Protein AF-J7FC88-F1 (afdb_monomer)

Mean predicted aligned error: 9.67 Å

Solvent-accessible surface area (backbone atoms only — not comparable to full-atom values): 11431 Å² total; per-residue (Å²): 139,89,84,75,90,57,71,92,60,56,94,70,53,54,68,37,53,53,52,51,53,52,47,53,44,38,38,74,79,62,64,47,62,61,50,75,51,65,55,49,63,90,39,64,66,60,54,50,36,40,37,56,65,60,34,41,80,76,44,82,33,76,63,63,43,81,53,98,92,39,65,40,42,22,32,34,30,41,32,51,55,62,58,53,57,46,49,50,53,52,47,49,50,50,48,40,66,78,35,82,89,48,82,78,87,40,75,45,83,75,47,46,59,97,52,34,42,32,29,39,31,64,90,48,30,35,39,38,37,39,74,57,86,62,75,93,74,47,65,69,60,54,51,52,49,36,54,50,45,72,73,72,56,92,68,89,76,86,70,69,56,79,78,41,77,48,81,54,90,76,46,32,39,42,26,23,63,58,82,82,80,77,82,88,42,75,68,57,63,77,72,109

Secondary structure (DSSP, 8-state):
-----SGGGTTSSHHHHHHHHHHHHHHHHH--SEEEE--BTT-HHHHHHHHHTT-EEEEEEEEEEEETTEEEEEEEEEEEHHHHHHHHHHHHHHHHHHSTT---S-EEEEEE-SSEEEEEETTTEEEEEE----GGG-HHHHHHHHHHHHHH---SS----EEEEEE-SS-EEEEEE---SPPP-HHHHHT-

Sequence (192 aa):
DQFIGEPNYWSKGIGTRYIKLIFEFLKKERNANAVILDPHKNNPRAIRAYQKSGFRIIEDLPEHELHEGKKEDCYLMEYRYDDNATNVKAMKYLIEHYFDNFKVDSIEIIGSGYDSVAYLVNNEYIFKTKFSTNKKKGYAKEKAIYNFLNTNLETNVKIPNIEYSYISDELSILGYKEIKGTFLTPEIYSTM

InterPro domains:
  IPR000182 GNAT domain [PF00583] (6-55)
  IPR000182 GNAT domain [PS51186] (1-82)
  IPR011009 Protein kinase-like domain superfamily [SSF56112] (94-187)
  IPR016181 Acyl-CoA N-acyltransferase [SSF55729] (5-86)

Foldseek 3Di:
DDDDPDCVCAPQCPLLVVVLVVVVCCCPVVVDQKDKDKDFPVCVSNVQSVVFNPKDFPAKAFLNDQDPNGRTIITIIMDGPVVQVVVQVVVQCVCCVQPVPDHFPDKDWPTDDPFKTWIQTPVWKIKIKGQDLDPPDFCVVVQVVLVVCVVPPPDPDDDFDFPDWDGDNGMTMTMGTDPDDDPDGPVNVVVD

Organism: NCBI:txid1198032

Structure (mmCIF, N/CA/C/O backbone):
data_AF-J7FC88-F1
#
_entry.id   AF-J7FC88-F1
#
loop_
_atom_site.group_PDB
_atom_site.id
_atom_site.type_symbol
_atom_site.label_atom_id
_atom_site.label_alt_id
_atom_site.label_comp_id
_atom_site.label_asym_id
_atom_site.label_entity_id
_atom_site.label_seq_id
_atom_site.pdbx_PDB_ins_code
_atom_site.Cartn_x
_atom_site.Cartn_y
_atom_site.Cartn_z
_atom_site.occupancy
_atom_site.B_iso_or_equiv
_atom_site.auth_seq_id
_atom_site.auth_comp_id
_atom_site.auth_asym_id
_atom_site.auth_atom_id
_atom_site.pdbx_PDB_model_num
ATOM 1 N N . ASP A 1 1 ? 4.849 -1.704 -24.099 1.00 67.44 1 ASP A N 1
ATOM 2 C CA . ASP A 1 1 ? 5.290 -0.534 -23.317 1.00 67.44 1 ASP A CA 1
ATOM 3 C C . ASP A 1 1 ? 4.187 0.443 -22.967 1.00 67.44 1 ASP A C 1
ATOM 5 O O . ASP A 1 1 ? 3.275 0.674 -23.755 1.00 67.44 1 ASP A O 1
ATOM 9 N N . GLN A 1 2 ? 4.288 1.020 -21.770 1.00 77.81 2 GLN A N 1
ATOM 10 C CA . GLN A 1 2 ? 3.463 2.132 -21.315 1.00 77.81 2 GLN A CA 1
ATOM 11 C C . GLN A 1 2 ? 4.273 3.425 -21.417 1.00 77.81 2 GLN A C 1
ATOM 13 O O . GLN A 1 2 ? 5.299 3.563 -20.755 1.00 77.81 2 GLN A O 1
ATOM 18 N N . PHE A 1 3 ? 3.767 4.404 -22.165 1.00 83.19 3 PHE A N 1
ATOM 19 C CA . PHE A 1 3 ? 4.409 5.709 -22.289 1.00 83.19 3 PHE A CA 1
ATOM 20 C C . PHE A 1 3 ? 3.442 6.833 -21.936 1.00 83.19 3 PHE A C 1
ATOM 22 O O . PHE A 1 3 ? 2.276 6.825 -22.325 1.00 83.19 3 PHE A O 1
ATOM 29 N N . ILE A 1 4 ? 3.951 7.828 -21.215 1.00 85.62 4 ILE A N 1
ATOM 30 C CA . ILE A 1 4 ? 3.302 9.128 -21.062 1.00 85.62 4 ILE A CA 1
ATOM 31 C C . ILE A 1 4 ? 4.243 10.108 -21.751 1.00 85.62 4 ILE A C 1
ATOM 33 O O . ILE A 1 4 ? 5.289 10.421 -21.199 1.00 85.62 4 ILE A O 1
ATOM 37 N N . GLY A 1 5 ? 3.930 10.517 -22.981 1.00 86.88 5 GLY A N 1
ATOM 38 C CA . GLY A 1 5 ? 4.839 11.353 -23.778 1.00 86.88 5 GLY A CA 1
ATOM 39 C C . GLY A 1 5 ? 4.978 12.778 -23.241 1.00 86.88 5 GLY A C 1
ATOM 40 O O . GLY A 1 5 ? 6.063 13.342 -23.264 1.00 86.88 5 GLY A O 1
ATOM 41 N N . GLU A 1 6 ? 3.891 13.334 -22.707 1.00 91.75 6 GLU A N 1
ATOM 42 C CA . GLU A 1 6 ? 3.839 14.711 -22.218 1.00 91.75 6 GLU A CA 1
ATOM 43 C C . GLU A 1 6 ? 4.323 14.802 -20.750 1.00 91.75 6 GLU A C 1
ATOM 45 O O . GLU A 1 6 ? 3.654 14.264 -19.852 1.00 91.75 6 GLU A O 1
ATOM 50 N N . PRO A 1 7 ? 5.463 15.474 -20.471 1.00 89.94 7 PRO A N 1
ATOM 51 C CA . PRO A 1 7 ? 6.081 15.499 -19.144 1.00 89.94 7 PRO A CA 1
ATOM 52 C C . PRO A 1 7 ? 5.196 16.064 -18.035 1.00 89.94 7 PRO A C 1
ATOM 54 O O . PRO A 1 7 ? 5.306 15.636 -16.884 1.00 89.94 7 PRO A O 1
ATOM 57 N N . ASN A 1 8 ? 4.274 16.971 -18.368 1.00 92.56 8 ASN A N 1
ATOM 58 C CA . ASN A 1 8 ? 3.341 17.556 -17.403 1.00 92.56 8 ASN A CA 1
ATOM 59 C C . ASN A 1 8 ? 2.388 16.527 -16.763 1.00 92.56 8 ASN A C 1
ATOM 61 O O . ASN A 1 8 ? 1.797 16.792 -15.713 1.00 92.56 8 ASN A O 1
ATOM 65 N N . TYR A 1 9 ? 2.250 15.337 -17.353 1.00 87.44 9 TYR A N 1
ATOM 66 C CA . TYR A 1 9 ? 1.440 14.240 -16.815 1.00 87.44 9 TYR A CA 1
ATOM 67 C C . TYR A 1 9 ? 2.252 13.206 -16.025 1.00 87.44 9 TYR A C 1
ATOM 69 O O . TYR A 1 9 ? 1.700 12.237 -15.490 1.00 87.44 9 TYR A O 1
ATOM 77 N N . TRP A 1 10 ? 3.565 13.388 -15.910 1.00 86.44 10 TRP A N 1
ATOM 78 C CA . TRP A 1 10 ? 4.414 12.478 -15.155 1.00 86.44 10 TRP A CA 1
ATOM 79 C C . TRP A 1 10 ? 4.166 12.573 -13.655 1.00 86.44 10 TRP A C 1
ATOM 81 O O . TRP A 1 10 ? 3.830 13.618 -13.110 1.00 86.44 10 TRP A O 1
ATOM 91 N N . SER A 1 11 ? 4.362 11.452 -12.958 1.00 80.50 11 SER A N 1
ATOM 92 C CA . SER A 1 11 ? 4.270 11.364 -11.492 1.00 80.50 11 SER A CA 1
ATOM 93 C C . SER A 1 11 ? 2.913 11.754 -10.880 1.00 80.50 11 SER A C 1
ATOM 95 O O . SER A 1 11 ? 2.795 11.783 -9.660 1.00 80.50 11 SER A O 1
ATOM 97 N N . LYS A 1 12 ? 1.863 11.941 -11.690 1.00 85.31 12 LYS A N 1
ATOM 98 C CA . LYS A 1 12 ? 0.487 12.236 -11.247 1.00 85.31 12 LYS A CA 1
ATOM 99 C C . LYS A 1 12 ? -0.365 10.993 -10.942 1.00 85.31 12 LYS A C 1
ATOM 101 O O . LYS A 1 12 ? -1.586 11.055 -10.901 1.00 85.31 12 LYS A O 1
ATOM 106 N N . GLY A 1 13 ? 0.256 9.821 -10.805 1.00 81.06 13 GLY A N 1
ATOM 107 C CA . GLY A 1 13 ? -0.455 8.554 -10.566 1.00 81.06 13 GLY A CA 1
ATOM 108 C C . GLY A 1 13 ? -1.180 7.962 -11.786 1.00 81.06 13 GLY A C 1
ATOM 109 O O . GLY A 1 13 ? -1.708 6.856 -11.689 1.00 81.06 13 GLY A O 1
ATOM 110 N N . ILE A 1 14 ? -1.147 8.632 -12.944 1.00 87.00 14 ILE A N 1
ATOM 111 C CA . ILE A 1 14 ? -1.775 8.170 -14.196 1.00 87.00 14 ILE A CA 1
ATOM 112 C C . ILE A 1 14 ? -1.243 6.793 -14.605 1.00 87.00 14 ILE A C 1
ATOM 114 O O . ILE A 1 14 ? -2.029 5.897 -14.906 1.00 87.00 14 ILE A O 1
ATOM 118 N N . GLY A 1 15 ? 0.080 6.597 -14.532 1.00 84.69 15 GLY A N 1
ATOM 119 C CA . GLY A 1 15 ? 0.710 5.322 -14.873 1.00 84.69 15 GLY A CA 1
ATOM 120 C C . GLY A 1 15 ? 0.173 4.160 -14.034 1.00 84.69 15 GLY A C 1
ATOM 121 O O . GLY A 1 15 ? -0.297 3.164 -14.576 1.00 84.69 15 GLY A O 1
ATOM 122 N N . THR A 1 16 ? 0.139 4.336 -12.710 1.00 82.25 16 THR A N 1
ATOM 123 C CA . THR A 1 16 ? -0.430 3.364 -11.762 1.00 82.25 16 THR A CA 1
ATOM 124 C C . THR A 1 16 ? -1.914 3.103 -12.024 1.00 82.25 16 THR A C 1
ATOM 126 O O . THR A 1 16 ? -2.347 1.955 -11.976 1.00 82.25 16 THR A O 1
ATOM 129 N N . ARG A 1 17 ? -2.708 4.141 -12.327 1.00 84.25 17 ARG A N 1
ATOM 130 C CA . ARG A 1 17 ? -4.140 3.980 -12.621 1.00 84.25 17 ARG A CA 1
ATOM 131 C C . ARG A 1 17 ? -4.371 3.163 -13.892 1.00 84.25 17 ARG A C 1
ATOM 133 O O . ARG A 1 17 ? -5.197 2.259 -13.876 1.00 84.25 17 ARG A O 1
ATOM 140 N N . TYR A 1 18 ? -3.622 3.445 -14.956 1.00 89.44 18 TYR A N 1
ATOM 141 C CA . TYR A 1 18 ? -3.671 2.666 -16.194 1.00 89.44 18 TYR A CA 1
ATOM 142 C C . TYR A 1 18 ? -3.317 1.195 -15.947 1.00 89.44 18 TYR A C 1
ATOM 144 O O . TYR A 1 18 ? -4.060 0.313 -16.361 1.00 89.44 18 TYR A O 1
ATOM 152 N N . ILE A 1 19 ? -2.229 0.933 -15.214 1.00 88.38 19 ILE A N 1
ATOM 153 C CA . ILE A 1 19 ? -1.788 -0.428 -14.885 1.00 88.38 19 ILE A CA 1
ATOM 154 C C . ILE A 1 19 ? -2.909 -1.201 -14.167 1.00 88.38 19 ILE A C 1
ATOM 156 O O . ILE A 1 19 ? -3.253 -2.308 -14.575 1.00 88.38 19 ILE A O 1
ATOM 160 N N . LYS A 1 20 ? -3.544 -0.594 -13.153 1.00 83.69 20 LYS A N 1
ATOM 161 C CA . LYS A 1 20 ? -4.666 -1.211 -12.425 1.00 83.69 20 LYS A CA 1
ATOM 162 C C . LYS A 1 20 ? -5.860 -1.537 -13.330 1.00 83.69 20 LYS A C 1
ATOM 164 O O . LYS A 1 20 ? -6.411 -2.626 -13.218 1.00 83.69 20 LYS A O 1
ATOM 169 N N . LEU A 1 21 ? -6.229 -0.635 -14.245 1.00 88.31 21 LEU A N 1
ATOM 170 C CA . LEU A 1 21 ? -7.325 -0.870 -15.198 1.00 88.31 21 LEU A CA 1
ATOM 171 C C . LEU A 1 21 ? -7.035 -2.059 -16.121 1.00 88.31 21 LEU A C 1
ATOM 173 O O . LEU A 1 21 ? -7.904 -2.904 -16.331 1.00 88.31 21 LEU A O 1
ATOM 177 N N . ILE A 1 22 ? -5.805 -2.153 -16.632 1.00 90.75 22 ILE A N 1
ATOM 178 C CA . ILE A 1 22 ? -5.381 -3.291 -17.454 1.00 90.75 22 ILE A CA 1
ATOM 179 C C . ILE A 1 22 ? -5.462 -4.595 -16.656 1.00 90.75 22 ILE A C 1
ATOM 181 O O . ILE A 1 22 ? -5.860 -5.616 -17.204 1.00 90.75 22 ILE A O 1
ATOM 185 N N . PHE A 1 23 ? -5.145 -4.588 -15.363 1.00 87.38 23 PHE A N 1
ATOM 186 C CA . PHE A 1 23 ? -5.180 -5.808 -14.547 1.00 87.38 23 PHE A CA 1
ATOM 187 C C . PHE A 1 23 ? -6.582 -6.258 -14.222 1.00 87.38 23 PHE A C 1
ATOM 189 O O . PHE A 1 23 ? -6.890 -7.442 -14.328 1.00 87.38 23 PHE A O 1
ATOM 196 N N . GLU A 1 24 ? -7.466 -5.320 -13.905 1.00 84.44 24 GLU A N 1
ATOM 197 C CA . GLU A 1 24 ? -8.876 -5.653 -13.781 1.00 84.44 24 GLU A CA 1
ATOM 198 C C . GLU A 1 24 ? -9.410 -6.295 -15.060 1.00 84.44 24 GLU A C 1
ATOM 200 O O . GLU A 1 24 ? -10.082 -7.321 -14.980 1.00 84.44 24 GLU A O 1
ATOM 205 N N . PHE A 1 25 ? -9.053 -5.753 -16.227 1.00 91.19 25 PHE A N 1
ATOM 206 C CA . PHE A 1 25 ? -9.403 -6.351 -17.510 1.00 91.19 25 PHE A CA 1
ATOM 207 C C . PHE A 1 25 ? -8.789 -7.748 -17.684 1.00 91.19 25 PHE A C 1
ATOM 209 O O . PHE A 1 25 ? -9.508 -8.704 -17.957 1.00 91.19 25 PHE A O 1
ATOM 216 N N . LEU A 1 26 ? -7.477 -7.910 -17.487 1.00 92.81 26 LEU A N 1
ATOM 217 C CA . LEU A 1 26 ? -6.800 -9.203 -17.638 1.00 92.81 26 LEU A CA 1
ATOM 218 C C . LEU A 1 26 ? -7.374 -10.261 -16.688 1.00 92.81 26 LEU A C 1
ATOM 220 O O . LEU A 1 26 ? -7.503 -11.426 -17.065 1.00 92.81 26 LEU A O 1
ATOM 224 N N . LYS A 1 27 ? -7.769 -9.876 -15.472 1.00 87.88 27 LYS A N 1
ATOM 225 C CA . LYS A 1 27 ? -8.407 -10.801 -14.540 1.00 87.88 27 LYS A CA 1
ATOM 226 C C . LYS A 1 27 ? -9.832 -11.143 -14.944 1.00 87.88 27 LYS A C 1
ATOM 228 O O . LYS A 1 27 ? -10.160 -12.321 -15.011 1.00 87.88 27 LYS A O 1
ATOM 233 N N . LYS A 1 28 ? -10.676 -10.139 -15.183 1.00 86.38 28 LYS A N 1
ATOM 234 C CA . LYS A 1 28 ? -12.112 -10.335 -15.428 1.00 86.38 28 LYS A CA 1
ATOM 235 C C . LYS A 1 28 ? -12.368 -10.952 -16.802 1.00 86.38 28 LYS A C 1
ATOM 237 O O . LYS A 1 28 ? -13.105 -11.921 -16.910 1.00 86.38 28 LYS A O 1
ATOM 242 N N . GLU A 1 29 ? -11.696 -10.437 -17.827 1.00 94.19 29 GLU A N 1
ATOM 243 C CA . GLU A 1 29 ? -11.978 -10.752 -19.231 1.00 94.19 29 GLU A CA 1
ATOM 244 C C . GLU A 1 29 ? -11.065 -11.830 -19.817 1.00 94.19 29 GLU A C 1
ATOM 246 O O . GLU A 1 29 ? -11.350 -12.374 -20.885 1.00 94.19 29 GLU A O 1
ATOM 251 N N . ARG A 1 30 ? -9.920 -12.106 -19.183 1.00 92.12 30 ARG A N 1
ATOM 252 C CA . ARG A 1 30 ? -8.955 -13.117 -19.655 1.00 92.12 30 ARG A CA 1
ATOM 253 C C . ARG A 1 30 ? -8.625 -14.181 -18.615 1.00 92.12 30 ARG A C 1
ATOM 255 O O . ARG A 1 30 ? -7.875 -15.098 -18.929 1.00 92.12 30 ARG A O 1
ATOM 262 N N . ASN A 1 31 ? -9.184 -14.079 -17.407 1.00 89.06 31 ASN A N 1
ATOM 263 C CA . ASN A 1 31 ? -8.902 -14.968 -16.282 1.00 89.06 31 ASN A CA 1
ATOM 264 C C . ASN A 1 31 ? -7.397 -15.187 -16.043 1.00 89.06 31 ASN A C 1
ATOM 266 O O . ASN A 1 31 ? -6.960 -16.292 -15.729 1.00 89.06 31 ASN A O 1
ATOM 270 N N . ALA A 1 32 ? -6.594 -14.132 -16.200 1.00 90.12 32 ALA A N 1
ATOM 271 C CA . ALA A 1 32 ? -5.159 -14.218 -15.976 1.00 90.12 32 ALA A CA 1
ATOM 272 C C . ALA A 1 32 ? -4.847 -14.626 -14.521 1.00 90.12 32 ALA A C 1
ATOM 274 O O . ALA A 1 32 ? -5.491 -14.165 -13.569 1.00 90.12 32 ALA A O 1
ATOM 275 N N . ASN A 1 33 ? -3.837 -15.481 -14.342 1.00 87.44 33 ASN A N 1
ATOM 276 C CA . ASN A 1 33 ? -3.321 -15.876 -13.025 1.00 87.44 33 ASN A CA 1
ATOM 277 C C . ASN A 1 33 ? -2.214 -14.938 -12.528 1.00 87.44 33 ASN A C 1
ATOM 279 O O . ASN A 1 33 ? -2.112 -14.675 -11.327 1.00 87.44 33 ASN A O 1
ATOM 283 N N . ALA A 1 34 ? -1.432 -14.387 -13.455 1.00 89.94 34 ALA A N 1
ATOM 284 C CA . ALA A 1 34 ? -0.356 -13.453 -13.172 1.00 89.94 34 ALA A CA 1
ATOM 285 C C . ALA A 1 34 ? -0.114 -12.502 -14.353 1.00 89.94 34 ALA A C 1
ATOM 287 O O . ALA A 1 34 ? -0.599 -12.731 -15.463 1.00 89.94 34 ALA A O 1
ATOM 288 N N . VAL A 1 35 ? 0.640 -11.438 -14.096 1.00 92.88 35 VAL A N 1
ATOM 289 C CA . VAL A 1 35 ? 1.193 -10.517 -15.090 1.00 92.88 35 VAL A CA 1
ATOM 290 C C . VAL A 1 35 ? 2.692 -10.42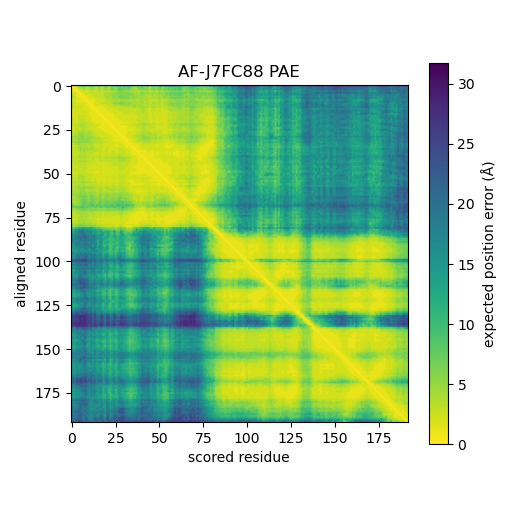1 -14.842 1.00 92.88 35 VAL A C 1
ATOM 292 O O . VAL A 1 35 ? 3.112 -10.262 -13.697 1.00 92.88 35 VAL A O 1
ATOM 295 N N . ILE A 1 36 ? 3.484 -10.510 -15.906 1.00 93.88 36 ILE A N 1
ATOM 296 C CA . ILE A 1 36 ? 4.945 -10.423 -15.862 1.00 93.88 36 ILE A CA 1
ATOM 297 C C . ILE A 1 36 ? 5.384 -9.267 -16.759 1.00 93.88 36 ILE A C 1
ATOM 299 O O . ILE A 1 36 ? 4.748 -9.006 -17.782 1.00 93.88 36 ILE A O 1
ATOM 303 N N . LEU A 1 37 ? 6.432 -8.561 -16.349 1.00 94.00 37 LEU A N 1
ATOM 304 C CA . LEU A 1 37 ? 7.070 -7.500 -17.124 1.00 94.00 37 LEU A CA 1
ATOM 305 C C . LEU A 1 37 ? 8.542 -7.351 -16.746 1.00 94.00 37 LEU A C 1
ATOM 307 O O . LEU A 1 37 ? 8.962 -7.796 -15.678 1.00 94.00 37 LEU A O 1
ATOM 311 N N . ASP A 1 38 ? 9.297 -6.693 -17.612 1.00 95.31 38 ASP A N 1
ATOM 312 C CA . ASP A 1 38 ? 10.754 -6.660 -17.602 1.00 95.31 38 ASP A CA 1
ATOM 313 C C . ASP A 1 38 ? 11.321 -5.230 -17.741 1.00 95.31 38 ASP A C 1
ATOM 315 O O . ASP A 1 38 ? 11.953 -4.893 -18.736 1.00 95.31 38 ASP A O 1
ATOM 319 N N . PRO A 1 39 ? 11.092 -4.313 -16.778 1.00 94.31 39 PRO A N 1
ATOM 320 C CA . PRO A 1 39 ? 11.469 -2.926 -16.958 1.00 94.31 39 PRO A CA 1
ATOM 321 C C . PRO A 1 39 ? 12.975 -2.741 -16.811 1.00 94.31 39 PRO A C 1
ATOM 323 O O . PRO A 1 39 ? 13.604 -3.333 -15.926 1.00 94.31 39 PRO A O 1
ATOM 326 N N . HIS A 1 40 ? 13.522 -1.809 -17.594 1.00 95.06 40 HIS A N 1
ATOM 327 C CA . HIS A 1 40 ? 14.919 -1.393 -17.470 1.00 95.06 40 HIS A CA 1
ATOM 328 C C . HIS A 1 40 ? 15.224 -0.936 -16.044 1.00 95.06 40 HIS A C 1
ATOM 330 O O . HIS A 1 40 ? 14.510 -0.101 -15.471 1.00 95.06 40 HIS A O 1
ATOM 336 N N . LYS A 1 41 ? 16.332 -1.426 -15.479 1.00 94.94 41 LYS A N 1
ATOM 337 C CA . LYS A 1 41 ? 16.785 -1.059 -14.126 1.00 94.94 41 LYS A CA 1
ATOM 338 C C . LYS A 1 41 ? 17.043 0.439 -13.993 1.00 94.94 41 LYS A C 1
ATOM 340 O O . LYS A 1 41 ? 1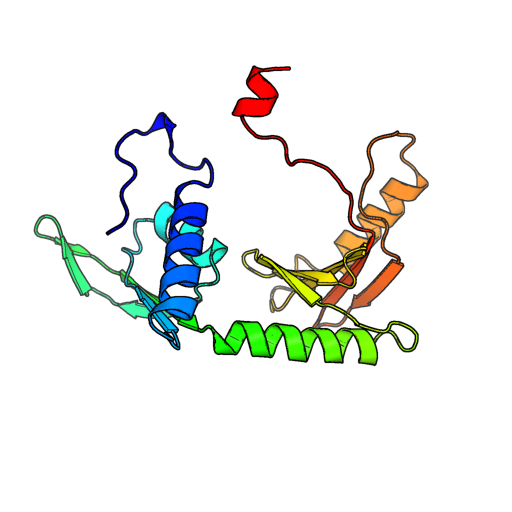6.835 1.019 -12.925 1.00 94.94 41 LYS A O 1
ATOM 345 N N . ASN A 1 42 ? 17.460 1.071 -15.088 1.00 93.31 42 ASN A N 1
ATOM 346 C CA . ASN A 1 42 ? 17.732 2.501 -15.175 1.00 93.31 42 ASN A CA 1
ATOM 347 C C . ASN A 1 42 ? 16.452 3.374 -15.179 1.00 93.31 42 ASN A C 1
ATOM 349 O O . ASN A 1 42 ? 16.557 4.600 -15.104 1.00 93.31 42 ASN A O 1
ATOM 353 N N . ASN A 1 43 ? 15.249 2.774 -15.200 1.00 91.06 43 ASN A N 1
ATOM 354 C CA . ASN A 1 43 ? 13.963 3.470 -15.194 1.00 91.06 43 ASN A CA 1
ATOM 355 C C . ASN A 1 43 ? 13.246 3.346 -13.832 1.00 91.06 43 ASN A C 1
ATOM 357 O O . ASN A 1 43 ? 12.224 2.661 -13.686 1.00 91.06 43 ASN A O 1
ATOM 361 N N . PRO A 1 44 ? 13.703 4.076 -12.796 1.00 89.25 44 PRO A N 1
ATOM 362 C CA . PRO A 1 44 ? 13.135 3.978 -11.456 1.00 89.25 44 PRO A CA 1
ATOM 363 C C . PRO A 1 44 ? 11.689 4.486 -11.385 1.00 89.25 44 PRO A C 1
ATOM 365 O O . PRO A 1 44 ? 10.990 4.228 -10.405 1.00 89.25 44 PRO A O 1
ATOM 368 N N . ARG A 1 45 ? 11.213 5.236 -12.388 1.00 87.06 45 ARG A N 1
ATOM 369 C CA . ARG A 1 45 ? 9.819 5.694 -12.446 1.00 87.06 45 ARG A CA 1
ATOM 370 C C . ARG A 1 45 ? 8.881 4.546 -12.802 1.00 87.06 45 ARG A C 1
ATOM 372 O O . ARG A 1 45 ? 7.893 4.370 -12.091 1.00 87.06 45 ARG A O 1
ATOM 379 N N . ALA A 1 46 ? 9.215 3.767 -13.830 1.00 89.25 46 ALA A N 1
ATOM 380 C CA . ALA A 1 46 ? 8.453 2.586 -14.218 1.00 89.25 46 ALA A CA 1
ATOM 381 C C . ALA A 1 46 ? 8.444 1.551 -13.086 1.00 89.25 46 ALA A C 1
ATOM 383 O O . ALA A 1 46 ? 7.375 1.167 -12.616 1.00 89.25 46 ALA A O 1
ATOM 384 N N . ILE A 1 47 ? 9.621 1.223 -12.539 1.00 90.12 47 ILE A N 1
ATOM 385 C CA . ILE A 1 47 ? 9.763 0.274 -11.422 1.00 90.12 47 ILE A CA 1
ATOM 386 C C . ILE A 1 47 ? 8.867 0.671 -10.242 1.00 90.12 47 ILE A C 1
ATOM 388 O O . ILE A 1 47 ? 8.090 -0.142 -9.741 1.00 90.12 47 ILE A O 1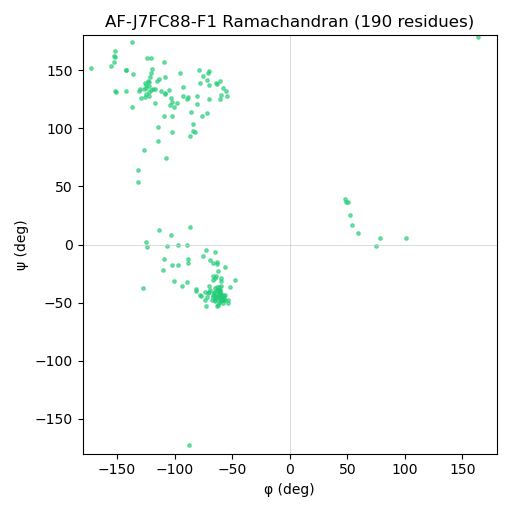
ATOM 392 N N . ARG A 1 48 ? 8.892 1.949 -9.831 1.00 84.62 48 ARG A N 1
ATOM 393 C CA . ARG A 1 48 ? 8.018 2.438 -8.751 1.00 84.62 48 ARG A CA 1
ATOM 394 C C . ARG A 1 48 ? 6.534 2.352 -9.100 1.00 84.62 48 ARG A C 1
ATOM 396 O O . ARG A 1 48 ? 5.730 2.099 -8.206 1.00 84.62 48 ARG A O 1
ATOM 403 N N . ALA A 1 49 ? 6.148 2.598 -10.351 1.00 84.62 49 ALA A N 1
ATOM 404 C CA . ALA A 1 49 ? 4.754 2.484 -10.776 1.00 84.62 49 ALA A CA 1
ATOM 405 C C . ALA A 1 49 ? 4.259 1.032 -10.693 1.00 84.62 49 ALA A C 1
ATOM 407 O O . ALA A 1 49 ? 3.151 0.803 -10.200 1.00 84.62 49 ALA A O 1
ATOM 408 N N . TYR A 1 50 ? 5.092 0.065 -11.086 1.00 87.94 50 TYR A N 1
ATOM 409 C CA . TYR A 1 50 ? 4.793 -1.362 -10.976 1.00 87.94 50 TYR A CA 1
ATOM 410 C C . TYR A 1 50 ? 4.737 -1.822 -9.518 1.00 87.94 50 TYR A C 1
ATOM 412 O O . TYR A 1 50 ? 3.738 -2.405 -9.104 1.00 87.94 50 TYR A O 1
ATOM 420 N N . GLN A 1 51 ? 5.718 -1.467 -8.688 1.00 83.00 51 GLN A N 1
ATOM 421 C CA . GLN A 1 51 ? 5.699 -1.807 -7.258 1.00 83.00 51 GLN A CA 1
ATOM 422 C C . GLN A 1 51 ? 4.458 -1.247 -6.544 1.00 83.00 51 GLN A C 1
ATOM 424 O O . GLN A 1 51 ? 3.786 -1.963 -5.806 1.00 83.00 51 GLN A O 1
ATOM 429 N N . LYS A 1 52 ? 4.074 0.008 -6.824 1.00 77.62 52 LYS A N 1
ATOM 430 C CA . LYS A 1 52 ? 2.821 0.602 -6.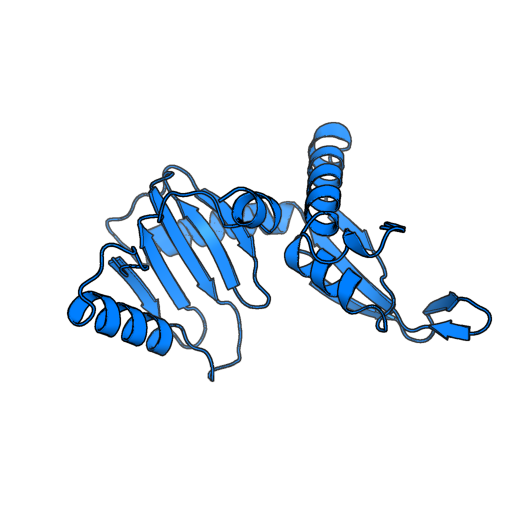312 1.00 77.62 52 LYS A CA 1
ATOM 431 C C . LYS A 1 52 ? 1.558 -0.110 -6.802 1.00 77.62 52 LYS A C 1
ATOM 433 O O . LYS A 1 52 ? 0.507 0.019 -6.180 1.00 77.62 52 LYS A O 1
ATOM 438 N N . SER A 1 53 ? 1.650 -0.810 -7.927 1.00 80.19 53 SER A N 1
ATOM 439 C CA . SER A 1 53 ? 0.563 -1.616 -8.485 1.00 80.19 53 SER A CA 1
ATOM 440 C C . SER A 1 53 ? 0.573 -3.058 -7.961 1.00 80.19 53 SER A C 1
ATOM 442 O O . SER A 1 53 ? -0.314 -3.821 -8.320 1.00 80.19 53 SER A O 1
ATOM 444 N N . GLY A 1 54 ? 1.533 -3.421 -7.100 1.00 79.31 54 GLY A N 1
ATOM 445 C CA . GLY A 1 54 ? 1.626 -4.728 -6.446 1.00 79.31 54 GLY A CA 1
ATOM 446 C C . GLY A 1 54 ? 2.644 -5.693 -7.057 1.00 79.31 54 GLY A C 1
ATOM 447 O O . GLY A 1 54 ? 2.691 -6.843 -6.627 1.00 79.31 54 GLY A O 1
ATOM 448 N N . PHE A 1 55 ? 3.450 -5.266 -8.037 1.00 86.62 55 PHE A N 1
ATOM 449 C CA . PHE A 1 55 ? 4.513 -6.117 -8.574 1.00 86.62 55 PHE A CA 1
ATOM 450 C C . PHE A 1 55 ? 5.657 -6.302 -7.589 1.00 86.62 55 PHE A C 1
ATOM 452 O O . PHE A 1 55 ? 6.051 -5.373 -6.878 1.00 86.62 55 PHE A O 1
ATOM 459 N N . ARG A 1 56 ? 6.266 -7.481 -7.651 1.00 86.50 56 ARG A N 1
ATOM 460 C CA . ARG A 1 56 ? 7.501 -7.819 -6.949 1.00 86.50 56 ARG A CA 1
ATOM 461 C C . ARG A 1 56 ? 8.586 -8.084 -7.976 1.00 86.50 56 ARG A C 1
ATOM 463 O O . ARG A 1 56 ? 8.305 -8.682 -9.007 1.00 86.50 56 ARG A O 1
ATOM 470 N N . ILE A 1 57 ? 9.803 -7.629 -7.697 1.00 88.81 57 ILE A N 1
ATOM 471 C CA . ILE A 1 57 ? 10.976 -8.064 -8.462 1.00 88.81 57 ILE A CA 1
ATOM 472 C C . ILE A 1 57 ? 11.223 -9.521 -8.079 1.00 88.81 57 ILE A C 1
ATOM 474 O O . ILE A 1 57 ? 11.321 -9.821 -6.889 1.00 88.81 57 ILE A O 1
ATOM 478 N N . ILE A 1 58 ? 11.278 -10.399 -9.072 1.00 92.94 58 ILE A N 1
ATOM 479 C CA . ILE A 1 58 ? 11.513 -11.832 -8.882 1.00 92.94 58 ILE A CA 1
ATOM 480 C C . ILE A 1 58 ? 12.890 -12.262 -9.390 1.00 92.94 58 ILE A C 1
ATOM 482 O O . ILE A 1 58 ? 13.415 -13.255 -8.900 1.00 92.94 58 ILE A O 1
ATOM 486 N N . GLU A 1 59 ? 13.500 -11.498 -10.303 1.00 94.25 59 GLU A N 1
ATOM 487 C CA . GLU A 1 59 ? 14.824 -11.814 -10.845 1.00 94.25 59 GLU A CA 1
ATOM 488 C C . GLU A 1 59 ? 15.560 -10.567 -11.364 1.00 94.25 59 GLU A C 1
ATOM 490 O O . GLU A 1 59 ? 14.941 -9.578 -11.770 1.00 94.25 59 GLU A O 1
ATOM 495 N N . ASP A 1 60 ? 16.892 -10.623 -11.355 1.00 96.50 60 ASP A N 1
ATOM 496 C CA . ASP A 1 60 ? 17.782 -9.689 -12.045 1.00 96.50 60 ASP A CA 1
ATOM 497 C C . ASP A 1 60 ? 18.115 -10.231 -13.441 1.00 96.50 60 ASP A C 1
ATOM 499 O O . ASP A 1 60 ? 18.612 -11.347 -13.561 1.00 96.50 60 ASP A O 1
ATOM 503 N N . LEU A 1 61 ? 17.916 -9.428 -14.487 1.00 96.75 61 LEU A N 1
ATOM 504 C CA . LEU A 1 61 ? 18.194 -9.812 -15.872 1.00 96.75 61 LEU A CA 1
ATOM 505 C C . LEU A 1 61 ? 19.337 -8.945 -16.440 1.00 96.75 61 LEU A C 1
ATOM 507 O O . LEU A 1 61 ? 19.075 -7.857 -16.962 1.00 96.75 61 LEU A O 1
ATOM 511 N N . PRO A 1 62 ? 20.611 -9.355 -16.293 1.00 96.00 62 PRO A N 1
ATOM 512 C CA . PRO A 1 62 ? 21.744 -8.603 -16.824 1.00 96.00 62 PRO A CA 1
ATOM 513 C C . PRO A 1 62 ? 21.805 -8.701 -18.351 1.00 96.00 62 PRO A C 1
ATOM 515 O O . PRO A 1 62 ? 21.567 -9.774 -18.906 1.00 96.00 62 PRO A O 1
ATOM 518 N N . GLU A 1 63 ? 22.157 -7.601 -19.023 1.00 95.06 63 GLU A N 1
ATOM 519 C CA . GLU A 1 63 ? 22.308 -7.554 -20.486 1.00 95.06 63 GLU A CA 1
ATOM 520 C C . GLU A 1 63 ? 21.092 -8.126 -21.259 1.00 95.06 63 GLU A C 1
ATOM 522 O O . GLU A 1 63 ? 21.243 -8.794 -22.288 1.00 95.06 63 GLU A O 1
ATOM 527 N N . HIS A 1 64 ? 19.880 -7.904 -20.743 1.00 94.31 64 HIS A N 1
ATOM 528 C CA . HIS A 1 64 ? 18.681 -8.612 -21.192 1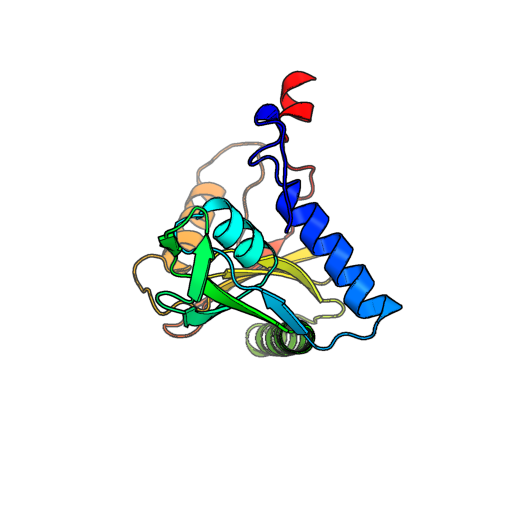.00 94.31 64 HIS A CA 1
ATOM 529 C C . HIS A 1 64 ? 18.130 -8.089 -22.517 1.00 94.31 64 HIS A C 1
ATOM 531 O O . HIS A 1 64 ? 17.790 -8.874 -23.403 1.00 94.31 64 HIS A O 1
ATOM 537 N N . GLU A 1 65 ? 18.064 -6.767 -22.661 1.00 92.44 65 GLU A N 1
ATOM 538 C CA . GLU A 1 65 ? 17.430 -6.120 -23.806 1.00 92.44 65 GLU A CA 1
ATOM 539 C C . GLU A 1 65 ? 18.445 -5.281 -24.583 1.00 92.44 65 GLU A C 1
ATOM 541 O O . GLU A 1 65 ? 19.207 -4.514 -23.997 1.00 92.44 65 GLU A O 1
ATOM 546 N N . LEU A 1 66 ? 18.454 -5.402 -25.914 1.00 92.56 66 LEU A N 1
ATOM 547 C CA . LEU A 1 66 ? 19.213 -4.504 -26.784 1.00 92.56 66 LEU A CA 1
ATOM 548 C C . LEU A 1 66 ? 18.384 -3.242 -27.054 1.00 92.56 66 LEU A C 1
ATOM 550 O O . LEU A 1 66 ? 17.476 -3.260 -27.883 1.00 92.56 66 LEU A O 1
ATOM 554 N N . HIS A 1 67 ? 18.736 -2.141 -26.398 1.00 86.56 67 HIS A N 1
ATOM 555 C CA . HIS A 1 67 ? 18.060 -0.855 -26.504 1.00 86.56 67 HIS A CA 1
ATOM 556 C C . HIS A 1 67 ? 19.040 0.236 -26.957 1.00 86.56 67 HIS A C 1
ATOM 558 O O . HIS A 1 67 ? 20.129 0.375 -26.409 1.00 86.56 67 HIS A O 1
ATOM 564 N N . GLU A 1 68 ? 18.693 0.985 -28.009 1.00 87.56 68 GLU A N 1
ATOM 565 C CA . GLU A 1 68 ? 19.546 2.051 -28.578 1.00 87.56 68 GLU A CA 1
ATOM 566 C C . GLU A 1 68 ? 21.010 1.627 -28.844 1.00 87.56 68 GLU A C 1
ATOM 568 O O . GLU A 1 68 ? 21.960 2.391 -28.674 1.00 87.56 68 GLU A O 1
ATOM 573 N N . GLY A 1 69 ? 21.206 0.375 -29.275 1.00 92.12 69 GLY A N 1
ATOM 574 C CA . GLY A 1 69 ? 22.527 -0.175 -29.599 1.00 92.12 69 GLY A CA 1
ATOM 575 C C . GLY A 1 69 ? 23.370 -0.584 -28.387 1.00 92.12 69 GLY A C 1
ATOM 576 O O . GLY A 1 69 ? 24.524 -0.977 -28.561 1.00 92.12 69 GLY A O 1
ATOM 577 N N . LYS A 1 70 ? 22.815 -0.531 -27.173 1.00 92.62 70 LYS A N 1
ATOM 578 C CA . LYS A 1 70 ? 23.442 -1.021 -25.942 1.00 92.62 70 LYS A CA 1
ATOM 579 C C . LYS A 1 70 ? 22.577 -2.097 -25.314 1.00 92.62 70 LYS A C 1
ATOM 581 O O . LYS A 1 70 ? 21.358 -2.073 -25.430 1.00 92.62 70 LYS A O 1
ATOM 586 N N . LYS A 1 71 ? 23.211 -3.064 -24.660 1.00 94.94 71 LYS A N 1
ATOM 587 C CA . LYS A 1 71 ? 22.464 -3.991 -23.821 1.00 94.94 71 LYS A CA 1
ATOM 588 C C . LYS A 1 71 ? 22.184 -3.330 -22.478 1.00 94.94 71 LYS A C 1
ATOM 590 O O . LYS A 1 71 ? 23.114 -2.841 -21.843 1.00 94.94 71 LYS A O 1
ATOM 595 N N . GLU A 1 72 ? 20.925 -3.327 -22.075 1.00 94.56 72 GLU A N 1
ATOM 596 C CA . GLU A 1 72 ? 20.462 -2.764 -20.812 1.00 94.56 72 GLU A CA 1
ATOM 597 C C . GLU A 1 72 ? 20.057 -3.879 -19.847 1.00 94.56 72 GLU A C 1
ATOM 599 O O . GLU A 1 72 ? 19.503 -4.916 -20.230 1.00 94.56 72 GLU A O 1
ATOM 604 N N . ASP A 1 73 ? 20.326 -3.644 -18.567 1.00 97.00 73 ASP A N 1
ATOM 605 C CA . ASP A 1 73 ? 19.876 -4.526 -17.502 1.00 97.00 73 ASP A CA 1
ATOM 606 C C . ASP A 1 73 ? 18.393 -4.285 -17.211 1.00 97.00 73 ASP A C 1
ATOM 608 O O . ASP A 1 73 ? 17.940 -3.141 -17.076 1.00 97.00 73 ASP A O 1
ATOM 612 N N . CYS A 1 74 ? 17.652 -5.366 -16.994 1.00 97.06 74 CYS A N 1
ATOM 613 C CA . CYS A 1 74 ? 16.242 -5.339 -16.621 1.00 97.06 74 CYS A CA 1
ATOM 614 C C . CYS A 1 74 ? 16.015 -6.027 -15.271 1.00 97.06 74 CYS A C 1
ATOM 616 O O . CYS A 1 74 ? 16.838 -6.807 -14.790 1.00 97.06 74 CYS A O 1
ATOM 618 N N . TYR A 1 75 ? 14.889 -5.730 -14.635 1.00 96.75 75 TYR A N 1
ATOM 619 C CA . TYR A 1 75 ? 14.334 -6.611 -13.607 1.00 96.75 75 TYR A CA 1
ATOM 620 C C . TYR A 1 75 ? 13.295 -7.513 -14.246 1.00 96.75 75 TYR A C 1
ATOM 622 O O . TYR A 1 75 ? 12.583 -7.040 -15.110 1.00 96.75 75 TYR A O 1
ATOM 630 N N . LEU A 1 76 ? 13.118 -8.744 -13.779 1.00 96.50 76 LEU A N 1
ATOM 631 C CA . LEU A 1 76 ? 11.869 -9.466 -13.999 1.00 96.50 76 LEU A CA 1
ATOM 632 C C . LEU A 1 76 ? 10.931 -9.142 -12.840 1.00 96.50 76 LEU A C 1
ATOM 634 O O . LEU A 1 76 ? 11.299 -9.318 -11.675 1.00 96.50 76 LEU A O 1
ATOM 638 N N . MET A 1 77 ? 9.728 -8.658 -13.130 1.00 93.75 77 MET A N 1
ATOM 639 C CA . MET A 1 77 ? 8.722 -8.377 -12.113 1.00 93.75 77 MET A CA 1
ATOM 640 C C . MET A 1 77 ? 7.435 -9.157 -12.360 1.00 93.75 77 MET A C 1
ATOM 642 O O . MET A 1 77 ? 6.953 -9.235 -13.486 1.00 93.75 77 MET A O 1
ATOM 646 N N . GLU A 1 78 ? 6.833 -9.661 -11.284 1.00 92.19 78 GLU A N 1
ATOM 647 C CA . GLU A 1 78 ? 5.588 -10.431 -11.315 1.00 92.19 78 GLU A CA 1
ATOM 648 C C . GLU A 1 78 ? 4.513 -9.792 -10.426 1.00 92.19 78 GLU A C 1
ATOM 650 O O . GLU A 1 78 ? 4.779 -9.315 -9.318 1.00 92.19 78 GLU A O 1
ATOM 655 N N . TYR A 1 79 ? 3.278 -9.812 -10.916 1.00 88.50 79 TYR A N 1
ATOM 656 C CA . TYR A 1 79 ? 2.057 -9.603 -10.152 1.00 88.50 79 TYR A CA 1
ATOM 657 C C . TYR A 1 79 ? 1.220 -10.882 -10.218 1.00 88.50 79 TYR A C 1
ATOM 659 O O . TYR A 1 79 ? 0.819 -11.291 -11.305 1.00 88.50 79 TYR A O 1
ATOM 667 N N . ARG A 1 80 ? 0.897 -11.492 -9.074 1.00 85.19 80 ARG A N 1
ATOM 668 C CA . ARG A 1 80 ? 0.010 -12.667 -8.993 1.00 85.19 80 ARG A CA 1
ATOM 669 C C . ARG A 1 80 ? -1.327 -12.281 -8.374 1.00 85.19 80 ARG A C 1
ATOM 671 O O . ARG A 1 80 ? -1.366 -11.683 -7.299 1.00 85.19 80 ARG A O 1
ATOM 678 N N . TYR A 1 81 ? -2.432 -12.657 -9.016 1.00 77.44 81 TYR A N 1
ATOM 679 C CA . TYR A 1 81 ? -3.769 -12.378 -8.470 1.00 77.44 81 TYR A CA 1
ATOM 680 C C . TYR A 1 81 ? -4.047 -13.203 -7.210 1.00 77.44 81 TYR A C 1
ATOM 682 O O . TYR A 1 81 ? -4.610 -12.686 -6.242 1.00 77.44 81 TYR A O 1
ATOM 690 N N . ASP A 1 82 ? -3.614 -14.464 -7.205 1.00 72.25 82 ASP A N 1
ATOM 691 C CA . ASP A 1 82 ? -3.856 -15.388 -6.094 1.00 72.25 82 ASP A CA 1
ATOM 692 C C . ASP A 1 82 ? -3.109 -14.966 -4.826 1.00 72.25 82 ASP A C 1
ATOM 694 O O . ASP A 1 82 ? -3.633 -15.135 -3.726 1.00 72.25 82 ASP A O 1
ATOM 698 N N . ASP A 1 83 ? -1.947 -14.325 -4.957 1.00 70.19 83 ASP A N 1
ATOM 699 C CA . ASP A 1 83 ? -1.215 -13.757 -3.826 1.00 70.19 83 ASP A CA 1
ATOM 700 C C . ASP A 1 83 ? -2.031 -12.677 -3.116 1.00 70.19 83 ASP A C 1
ATOM 702 O O . ASP A 1 83 ? -2.034 -12.621 -1.893 1.00 70.19 83 ASP A O 1
ATOM 706 N N . ASN A 1 84 ? -2.769 -11.837 -3.847 1.00 66.50 84 ASN A N 1
ATOM 707 C CA . ASN A 1 84 ? -3.595 -10.801 -3.226 1.00 66.50 84 ASN A CA 1
ATOM 708 C C . ASN A 1 84 ? -4.813 -11.391 -2.517 1.00 66.50 84 ASN A C 1
ATOM 710 O O . ASN A 1 84 ? -5.107 -11.002 -1.388 1.00 66.50 84 ASN A O 1
ATOM 714 N N . ALA A 1 85 ? -5.479 -12.373 -3.127 1.00 68.81 85 ALA A N 1
ATOM 715 C CA . ALA A 1 85 ? -6.561 -13.101 -2.465 1.00 68.81 85 ALA A CA 1
ATOM 716 C C . ALA A 1 85 ? -6.062 -13.855 -1.218 1.00 68.81 85 ALA A C 1
ATOM 718 O O . ALA A 1 85 ? -6.733 -13.877 -0.186 1.00 68.81 85 ALA A O 1
ATOM 719 N N . THR A 1 86 ? -4.864 -14.436 -1.294 1.00 73.00 86 THR A N 1
ATOM 720 C CA . THR A 1 86 ? -4.204 -15.121 -0.176 1.00 73.00 86 THR A CA 1
ATOM 721 C C . THR A 1 86 ? -3.823 -14.136 0.925 1.00 73.00 86 THR A C 1
ATOM 723 O O . THR A 1 86 ? -4.114 -14.395 2.088 1.00 73.00 86 THR A O 1
ATOM 726 N N . ASN A 1 87 ? -3.278 -12.970 0.573 1.00 77.19 87 ASN A N 1
ATOM 727 C CA . ASN A 1 87 ? -2.933 -11.906 1.515 1.00 77.19 87 ASN A CA 1
ATOM 728 C C . ASN A 1 87 ? -4.163 -11.369 2.250 1.00 77.19 87 ASN A C 1
ATOM 730 O O . ASN A 1 87 ? -4.106 -11.162 3.457 1.00 77.19 87 ASN A O 1
ATOM 734 N N . VAL A 1 88 ? -5.290 -11.194 1.554 1.00 85.56 88 VAL A N 1
ATOM 735 C CA . VAL A 1 88 ? -6.559 -10.778 2.171 1.00 85.56 88 VAL A CA 1
ATOM 736 C C . VAL A 1 88 ? -7.065 -11.832 3.157 1.00 85.56 88 VAL A C 1
ATOM 738 O O . VAL A 1 88 ? -7.415 -11.493 4.286 1.00 85.56 88 VAL A O 1
ATOM 741 N N . LYS A 1 89 ? -7.059 -13.116 2.774 1.00 85.94 89 LYS A N 1
ATOM 742 C CA . LYS A 1 89 ? -7.457 -14.217 3.669 1.00 85.94 89 LYS A CA 1
ATOM 743 C C . LYS A 1 89 ? -6.540 -14.324 4.888 1.00 85.94 89 LYS A C 1
ATOM 745 O O . LYS A 1 89 ? -7.030 -14.444 6.007 1.00 85.94 89 LYS A O 1
ATOM 750 N N . ALA A 1 90 ? -5.227 -14.248 4.675 1.00 86.00 90 ALA A N 1
ATOM 751 C CA . ALA A 1 90 ? -4.237 -14.270 5.742 1.00 86.00 90 ALA A CA 1
ATOM 752 C C . ALA A 1 90 ? -4.415 -13.071 6.677 1.00 86.00 90 ALA A C 1
ATOM 754 O O . ALA A 1 90 ? -4.436 -13.241 7.889 1.00 86.00 90 ALA A O 1
ATOM 755 N N . MET A 1 91 ? -4.620 -11.868 6.136 1.00 90.50 91 MET A N 1
ATOM 756 C CA . MET A 1 91 ? -4.836 -10.675 6.950 1.00 90.50 91 MET A CA 1
ATOM 757 C C . MET A 1 91 ? -6.137 -10.750 7.747 1.00 90.50 91 MET A C 1
ATOM 759 O O . MET A 1 91 ? -6.126 -10.425 8.928 1.00 90.50 91 MET A O 1
ATOM 763 N N . LYS A 1 92 ? -7.230 -11.240 7.149 1.00 93.81 92 LYS A N 1
ATOM 764 C CA . LYS A 1 92 ? -8.470 -11.524 7.882 1.00 93.81 92 LYS A CA 1
ATOM 765 C C . LYS A 1 92 ? -8.199 -12.438 9.078 1.00 93.81 92 LYS A C 1
ATOM 767 O O . LYS A 1 92 ? -8.571 -12.086 10.191 1.00 93.81 92 LYS A O 1
ATOM 772 N N . TYR A 1 93 ? -7.505 -13.556 8.854 1.00 92.44 93 TYR A N 1
ATOM 773 C CA . TYR A 1 93 ? -7.136 -14.474 9.930 1.00 92.44 93 TYR A CA 1
ATOM 774 C C . TYR A 1 93 ? -6.299 -13.780 11.011 1.00 92.44 93 TYR A C 1
ATOM 776 O O . TYR A 1 93 ? -6.617 -13.900 12.185 1.00 92.44 93 TYR A O 1
ATOM 784 N N . LEU A 1 94 ? -5.262 -13.023 10.637 1.00 92.56 94 LEU A N 1
ATOM 785 C CA . LEU A 1 94 ? -4.387 -12.339 11.596 1.00 92.56 94 LEU A CA 1
ATOM 786 C C . LEU A 1 94 ? -5.139 -11.285 12.419 1.00 92.56 94 LEU A C 1
ATOM 788 O O . LEU A 1 94 ? -4.892 -11.171 13.615 1.00 92.56 94 LEU A O 1
ATOM 792 N N . ILE A 1 95 ? -6.058 -10.532 11.808 1.00 95.50 95 ILE A N 1
ATOM 793 C CA . ILE A 1 95 ? -6.887 -9.549 12.518 1.00 95.50 95 ILE A CA 1
ATOM 794 C C . ILE A 1 95 ? -7.776 -10.258 13.542 1.00 95.50 95 ILE A C 1
ATOM 796 O O . ILE A 1 95 ? -7.740 -9.903 14.714 1.00 95.50 95 ILE A O 1
ATOM 800 N N . GLU A 1 96 ? -8.530 -11.277 13.125 1.00 95.62 96 GLU A N 1
ATOM 801 C CA . GLU A 1 96 ? -9.426 -12.017 14.026 1.00 95.62 96 GLU A CA 1
ATOM 802 C C . GLU A 1 96 ? -8.656 -12.813 15.095 1.00 95.62 96 GLU A C 1
ATOM 804 O O . GLU A 1 96 ? -9.180 -13.043 16.179 1.00 95.62 96 GLU A O 1
ATOM 809 N N . HIS A 1 97 ? -7.416 -13.221 14.803 1.00 93.88 97 HIS A N 1
ATOM 810 C CA . HIS A 1 97 ? -6.547 -13.952 15.725 1.00 93.88 97 HIS A CA 1
ATOM 811 C C . HIS A 1 97 ? -5.896 -13.056 16.783 1.00 93.88 97 HIS A C 1
ATOM 813 O O . HIS A 1 97 ? -5.812 -13.448 17.939 1.00 93.88 97 HIS A O 1
ATOM 819 N N . TYR A 1 98 ? -5.389 -11.878 16.403 1.00 94.75 98 TYR A N 1
ATOM 820 C CA . TYR A 1 98 ? -4.712 -10.980 17.348 1.00 94.75 98 TYR A CA 1
ATOM 821 C C . TYR A 1 98 ? -5.660 -10.020 18.065 1.00 94.75 98 TYR A C 1
ATOM 823 O O . TYR A 1 98 ? -5.267 -9.406 19.059 1.00 94.75 98 TYR A O 1
ATOM 831 N N . PHE A 1 99 ? -6.885 -9.859 17.566 1.00 95.94 99 PHE A N 1
ATOM 832 C CA . PHE A 1 99 ? -7.886 -8.969 18.136 1.00 95.94 99 PHE A CA 1
ATOM 833 C C . PHE A 1 99 ? -9.179 -9.757 18.380 1.00 95.94 99 PHE A C 1
ATOM 835 O O . PHE A 1 99 ? -10.113 -9.682 17.588 1.00 95.94 99 PHE A O 1
ATOM 842 N N . ASP A 1 100 ? -9.232 -10.489 19.499 1.00 84.62 100 ASP A N 1
ATOM 843 C CA . ASP A 1 100 ? -10.254 -11.504 19.835 1.00 84.62 100 ASP A CA 1
ATOM 844 C C . ASP A 1 100 ? -11.724 -11.077 19.625 1.00 84.62 100 ASP A C 1
ATOM 846 O O . ASP A 1 100 ? -12.587 -11.900 19.313 1.00 84.62 100 ASP A O 1
ATOM 850 N N . ASN A 1 101 ? -12.024 -9.782 19.771 1.00 89.19 101 ASN A N 1
ATOM 851 C CA . ASN A 1 101 ? -13.376 -9.222 19.641 1.00 89.19 101 ASN A CA 1
ATOM 852 C C . ASN A 1 101 ? -13.626 -8.490 18.314 1.00 89.19 101 ASN A C 1
ATOM 854 O O . ASN A 1 101 ? -14.659 -7.842 18.154 1.00 89.19 101 ASN A O 1
ATOM 858 N N . PHE A 1 102 ? -12.695 -8.563 17.366 1.00 95.12 102 PHE A N 1
ATOM 859 C CA . PHE A 1 102 ? -12.839 -7.957 16.051 1.00 95.12 102 PHE A CA 1
ATOM 860 C C . PHE A 1 102 ? -13.306 -9.013 15.045 1.00 95.12 102 PHE A C 1
ATOM 862 O O . PHE A 1 102 ? -12.639 -10.025 14.841 1.00 95.12 102 PHE A O 1
ATOM 869 N N . LYS A 1 103 ? -14.453 -8.785 14.398 1.00 96.00 103 LYS A N 1
ATOM 870 C CA . LYS A 1 103 ? -14.958 -9.637 13.310 1.00 96.00 103 LYS A CA 1
ATOM 871 C C . LYS A 1 103 ? -14.764 -8.952 11.971 1.00 96.00 103 LYS A C 1
ATOM 873 O O . LYS A 1 103 ? -15.065 -7.769 11.833 1.00 96.00 103 LYS A O 1
ATOM 878 N N . VAL A 1 104 ? -14.240 -9.690 10.996 1.00 96.50 104 VAL A N 1
ATOM 879 C CA . VAL A 1 104 ? -13.962 -9.173 9.655 1.00 96.50 104 VAL A CA 1
ATOM 880 C C . VAL A 1 104 ? -15.059 -9.649 8.706 1.00 96.50 104 VAL A C 1
ATOM 882 O O . VAL A 1 104 ? -15.002 -10.760 8.171 1.00 96.50 104 VAL A O 1
ATOM 885 N N . ASP A 1 105 ? -16.047 -8.793 8.470 1.00 96.00 105 ASP A N 1
ATOM 886 C CA . ASP A 1 105 ? -17.152 -9.038 7.540 1.00 96.00 105 ASP A CA 1
ATOM 887 C C . ASP A 1 105 ? -16.738 -8.737 6.095 1.00 96.00 105 ASP A C 1
ATOM 889 O O . ASP A 1 105 ? -17.045 -9.502 5.179 1.00 96.00 105 ASP A O 1
ATOM 893 N N . SER A 1 106 ? -15.971 -7.662 5.891 1.00 94.62 106 SER A N 1
ATOM 894 C CA . SER A 1 106 ? -15.366 -7.318 4.603 1.00 94.62 106 SER A CA 1
ATOM 895 C C . SER A 1 106 ? -13.916 -6.876 4.769 1.00 94.62 106 SER A C 1
ATOM 897 O O . SER A 1 106 ? -13.534 -6.286 5.778 1.00 94.62 106 SER A O 1
ATOM 899 N N . ILE A 1 107 ? -13.087 -7.180 3.773 1.00 93.81 107 ILE A N 1
ATOM 900 C CA . ILE A 1 107 ? -11.688 -6.760 3.737 1.00 93.81 107 ILE A CA 1
ATOM 901 C C . ILE A 1 107 ? -11.231 -6.595 2.289 1.00 93.81 107 ILE A C 1
ATOM 903 O O . ILE A 1 107 ? -11.421 -7.483 1.459 1.00 93.81 107 ILE A O 1
ATOM 907 N N . GLU A 1 108 ? -10.592 -5.470 1.996 1.00 89.62 108 GLU A N 1
ATOM 908 C CA . GLU A 1 108 ? -10.005 -5.195 0.689 1.00 89.62 108 GLU A CA 1
ATOM 909 C C . GLU A 1 108 ? -8.679 -4.448 0.815 1.00 89.62 108 GLU A C 1
ATOM 911 O O . GLU A 1 108 ? -8.453 -3.697 1.761 1.00 89.62 108 GLU A O 1
ATOM 916 N N . ILE A 1 109 ? -7.779 -4.655 -0.145 1.00 87.06 109 ILE A N 1
ATOM 917 C CA . ILE A 1 109 ? -6.514 -3.919 -0.206 1.00 87.06 109 ILE A CA 1
ATOM 918 C C . ILE A 1 109 ? -6.785 -2.551 -0.833 1.00 87.06 109 ILE A C 1
ATOM 920 O O . ILE A 1 109 ? -7.175 -2.468 -1.995 1.00 87.06 109 ILE A O 1
ATOM 924 N N . ILE A 1 110 ? -6.489 -1.479 -0.103 1.00 86.62 110 ILE A N 1
ATOM 925 C CA . ILE A 1 110 ? -6.650 -0.097 -0.590 1.00 86.62 110 ILE A CA 1
ATOM 926 C C . ILE A 1 110 ? -5.331 0.546 -1.017 1.00 86.62 110 ILE A C 1
ATOM 928 O O . ILE A 1 110 ? -5.310 1.528 -1.760 1.00 86.62 110 ILE A O 1
ATOM 932 N N . GLY A 1 111 ? -4.203 -0.018 -0.592 1.00 78.12 111 GLY A N 1
ATOM 933 C CA . GLY A 1 111 ? -2.900 0.482 -0.991 1.00 78.12 111 GLY A CA 1
ATOM 934 C C . GLY A 1 111 ? -1.758 -0.412 -0.548 1.00 78.12 111 GLY A C 1
ATOM 935 O O . GLY A 1 111 ? -1.830 -1.093 0.470 1.00 78.12 111 GLY A O 1
ATOM 936 N N . SER A 1 112 ? -0.672 -0.369 -1.307 1.00 74.44 112 SER A N 1
ATOM 937 C CA . SER A 1 112 ? 0.591 -1.011 -0.964 1.00 74.44 112 SER A CA 1
ATOM 938 C C . SER A 1 112 ? 1.724 0.004 -1.090 1.00 74.44 112 SER A C 1
ATOM 940 O O . SER A 1 112 ? 1.885 0.672 -2.115 1.00 74.44 112 SER A O 1
ATOM 942 N N . GLY A 1 113 ? 2.487 0.147 -0.013 1.00 66.88 113 GLY A N 1
ATOM 943 C CA . GLY A 1 113 ? 3.792 0.788 -0.007 1.00 66.88 113 GLY A CA 1
ATOM 944 C C . GLY A 1 113 ? 4.901 -0.210 -0.342 1.00 66.88 113 GLY A C 1
ATOM 945 O O . GLY A 1 113 ? 4.648 -1.359 -0.688 1.00 66.88 113 GLY A O 1
ATOM 946 N N . TYR A 1 114 ? 6.150 0.237 -0.211 1.00 62.06 114 TYR A N 1
ATOM 947 C CA . TYR A 1 114 ? 7.328 -0.601 -0.463 1.00 62.06 114 TYR A CA 1
ATOM 948 C C . TYR A 1 114 ? 7.446 -1.776 0.521 1.00 62.06 114 TYR A C 1
ATOM 950 O O . TYR A 1 114 ? 7.853 -2.868 0.148 1.00 62.06 114 TYR A O 1
ATOM 958 N N . ASP A 1 115 ? 7.098 -1.542 1.786 1.00 70.88 115 ASP A N 1
ATOM 959 C CA . ASP A 1 115 ? 7.244 -2.498 2.887 1.00 70.88 115 ASP A CA 1
ATOM 960 C C . ASP A 1 115 ? 5.936 -2.775 3.636 1.00 70.88 115 ASP A C 1
ATOM 962 O O . ASP A 1 115 ? 5.939 -3.502 4.630 1.00 70.88 115 ASP A O 1
ATOM 966 N N . SER A 1 116 ? 4.828 -2.179 3.197 1.00 78.62 116 SER A N 1
ATOM 967 C CA . SER A 1 116 ? 3.565 -2.198 3.926 1.00 78.62 116 SER A CA 1
ATOM 968 C C . SER A 1 116 ? 2.357 -2.316 3.012 1.00 78.62 116 SER A C 1
ATOM 970 O O . SER A 1 116 ? 2.370 -1.845 1.879 1.00 78.62 116 SER A O 1
ATOM 972 N N . VAL A 1 117 ? 1.296 -2.930 3.524 1.00 85.75 117 VAL A N 1
ATOM 973 C CA . VAL A 1 117 ? 0.003 -3.050 2.843 1.00 85.75 117 VAL A CA 1
ATOM 974 C C . VAL A 1 117 ? -1.072 -2.481 3.760 1.00 85.75 117 VAL A C 1
ATOM 976 O O . VAL A 1 117 ? -1.034 -2.694 4.971 1.00 85.75 117 VAL A O 1
ATOM 979 N N . ALA A 1 118 ? -1.998 -1.720 3.190 1.00 91.06 118 ALA A N 1
ATOM 980 C CA . ALA A 1 118 ? -3.144 -1.150 3.875 1.00 91.06 118 ALA A CA 1
ATOM 981 C C . ALA A 1 118 ? -4.425 -1.816 3.371 1.00 91.06 118 ALA A C 1
ATOM 983 O O . ALA A 1 118 ? -4.652 -1.925 2.161 1.00 91.06 118 ALA A O 1
ATOM 984 N N . TYR A 1 119 ? -5.253 -2.226 4.320 1.00 94.44 119 TYR A N 1
ATOM 985 C CA . TYR A 1 119 ? -6.525 -2.888 4.108 1.00 94.44 119 TYR A CA 1
AT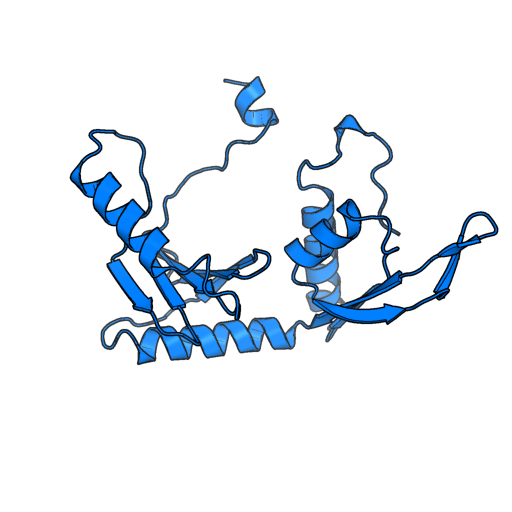OM 986 C C . TYR A 1 119 ? -7.643 -2.011 4.657 1.00 94.44 119 TYR A C 1
ATOM 988 O O . TYR A 1 119 ? -7.531 -1.521 5.781 1.00 94.44 119 TYR A O 1
ATOM 996 N N . LEU A 1 120 ? -8.709 -1.838 3.883 1.00 96.06 120 LEU A N 1
ATOM 997 C CA . LEU A 1 120 ? -9.980 -1.343 4.394 1.00 96.06 120 LEU A CA 1
ATOM 998 C C . LEU A 1 120 ? -10.787 -2.542 4.879 1.00 96.06 120 LEU A C 1
ATOM 1000 O O . LEU A 1 120 ? -10.953 -3.522 4.154 1.00 96.06 120 LEU A O 1
ATOM 1004 N N . VAL A 1 121 ? -11.251 -2.469 6.119 1.00 97.31 121 VAL A N 1
ATOM 1005 C CA . VAL A 1 121 ? -11.939 -3.545 6.824 1.00 97.31 121 VAL A CA 1
ATOM 1006 C C . VAL A 1 121 ? -13.288 -3.032 7.306 1.00 97.31 121 VAL A C 1
ATOM 1008 O O . VAL A 1 121 ? -13.376 -1.958 7.906 1.00 97.31 121 VAL A O 1
ATOM 1011 N N . ASN A 1 122 ? -14.345 -3.787 7.008 1.00 97.12 122 ASN A N 1
ATOM 1012 C CA . ASN A 1 122 ? -15.739 -3.464 7.324 1.00 97.12 122 ASN A CA 1
ATOM 1013 C C . ASN A 1 122 ? -16.178 -2.061 6.850 1.00 97.12 122 ASN A C 1
ATOM 1015 O O . ASN A 1 122 ? -17.073 -1.460 7.435 1.00 97.12 122 ASN A O 1
ATOM 1019 N N . ASN A 1 123 ? -15.529 -1.507 5.815 1.00 94.88 123 ASN A N 1
ATOM 1020 C CA . ASN A 1 123 ? -15.713 -0.128 5.326 1.00 94.88 123 ASN A CA 1
ATOM 1021 C C . ASN A 1 123 ? -15.548 0.983 6.390 1.00 94.88 123 ASN A C 1
ATOM 1023 O O . ASN A 1 123 ? -15.959 2.131 6.166 1.00 94.88 123 ASN A O 1
ATOM 1027 N N . GLU A 1 124 ? -14.930 0.659 7.526 1.00 97.06 124 GLU A N 1
ATOM 1028 C CA . GLU A 1 124 ? -14.801 1.547 8.685 1.00 97.06 124 GLU A CA 1
ATOM 1029 C C . GLU A 1 124 ? -13.354 1.675 9.157 1.00 97.06 124 GLU A C 1
ATOM 1031 O O . GLU A 1 124 ? -12.934 2.763 9.547 1.00 97.06 124 GLU A O 1
ATOM 1036 N N . TYR A 1 125 ? -12.584 0.590 9.113 1.00 97.88 125 TYR A N 1
ATOM 1037 C CA . TYR A 1 125 ? -11.256 0.519 9.705 1.00 97.88 125 TYR A CA 1
ATOM 1038 C C . TYR A 1 125 ? -10.166 0.364 8.656 1.00 97.88 125 TYR A C 1
ATOM 1040 O O . TYR A 1 125 ? -10.299 -0.384 7.695 1.00 97.88 125 TYR A O 1
ATOM 1048 N N . ILE A 1 126 ? -9.039 1.020 8.894 1.00 97.06 126 ILE A N 1
ATOM 1049 C CA . ILE A 1 126 ? -7.801 0.827 8.155 1.00 97.06 126 ILE A CA 1
ATOM 1050 C C . ILE A 1 126 ? -6.894 -0.057 8.990 1.00 97.06 126 ILE A C 1
ATOM 1052 O O . ILE A 1 126 ? -6.473 0.338 10.076 1.00 97.06 126 ILE A O 1
ATOM 1056 N N . PHE A 1 127 ? -6.554 -1.225 8.456 1.00 96.38 127 PHE A N 1
ATOM 1057 C CA . PHE A 1 127 ? -5.504 -2.078 8.993 1.00 96.38 127 PHE A CA 1
ATOM 1058 C C . PHE A 1 127 ? -4.270 -1.973 8.115 1.00 96.38 127 PHE A C 1
ATOM 1060 O O . PHE A 1 127 ? -4.293 -2.283 6.927 1.00 96.38 127 PHE A O 1
ATOM 1067 N N . LYS A 1 128 ? -3.167 -1.527 8.700 1.00 92.56 128 LYS A N 1
ATOM 1068 C CA . LYS A 1 128 ? -1.877 -1.407 8.033 1.00 92.56 128 LYS A CA 1
ATOM 1069 C C . LYS A 1 128 ? -0.959 -2.486 8.579 1.00 92.56 128 LYS A C 1
ATOM 1071 O O . LYS A 1 128 ? -0.815 -2.616 9.793 1.00 92.56 128 LYS A O 1
ATOM 1076 N N . THR A 1 129 ? -0.328 -3.240 7.692 1.00 88.75 129 THR A N 1
ATOM 1077 C CA . THR A 1 129 ? 0.654 -4.265 8.044 1.00 88.75 129 THR A CA 1
ATOM 1078 C C . THR A 1 129 ? 1.999 -3.955 7.410 1.00 88.75 129 THR A C 1
ATOM 1080 O O . THR A 1 129 ? 2.063 -3.353 6.334 1.00 88.75 129 THR A O 1
ATOM 1083 N N . LYS A 1 130 ? 3.073 -4.391 8.062 1.00 78.94 130 LYS A N 1
ATOM 1084 C CA . LYS A 1 130 ? 4.437 -4.309 7.551 1.00 78.94 130 LYS A CA 1
ATOM 1085 C C . LYS A 1 130 ? 5.071 -5.695 7.555 1.00 78.94 130 LYS A C 1
ATOM 1087 O O . LYS A 1 130 ? 5.000 -6.385 8.566 1.00 78.94 130 LYS A O 1
ATOM 1092 N N . PHE A 1 131 ? 5.744 -6.038 6.456 1.00 66.31 131 PHE A N 1
ATOM 1093 C CA . PHE A 1 131 ? 6.407 -7.338 6.257 1.00 66.31 131 PHE A CA 1
ATOM 1094 C C . PHE A 1 131 ? 7.942 -7.231 6.176 1.00 66.31 131 PHE A C 1
ATOM 1096 O O . PHE A 1 131 ? 8.619 -8.151 5.730 1.00 66.31 131 PHE A O 1
ATOM 1103 N N . SER A 1 132 ? 8.520 -6.080 6.533 1.00 58.53 132 SER A N 1
ATOM 1104 C CA . SER A 1 132 ? 9.950 -5.819 6.325 1.00 58.53 132 SER A CA 1
ATOM 1105 C C . SER A 1 132 ? 10.814 -6.180 7.531 1.00 58.53 132 SER A C 1
ATOM 1107 O O . SER A 1 132 ? 10.555 -5.742 8.647 1.00 58.53 132 SER A O 1
ATOM 1109 N N . THR A 1 133 ? 11.939 -6.836 7.239 1.00 51.25 133 THR A N 1
ATOM 1110 C CA . THR A 1 133 ? 13.058 -7.162 8.143 1.00 51.25 133 THR A CA 1
ATOM 1111 C C . THR A 1 133 ? 13.827 -5.943 8.681 1.00 51.25 133 THR A C 1
ATOM 1113 O O . THR A 1 133 ? 14.717 -6.080 9.522 1.00 51.25 133 THR A O 1
ATOM 1116 N N . ASN A 1 134 ? 13.533 -4.725 8.208 1.00 56.88 134 ASN A N 1
ATOM 1117 C CA . ASN A 1 134 ? 14.311 -3.537 8.553 1.00 56.88 134 ASN A CA 1
ATOM 1118 C C . ASN A 1 134 ? 13.815 -2.883 9.860 1.00 56.88 134 ASN A C 1
ATOM 1120 O O . ASN A 1 134 ? 12.932 -2.017 9.857 1.00 56.88 134 ASN A O 1
ATOM 1124 N N . LYS A 1 135 ? 14.445 -3.269 10.981 1.00 54.69 135 LYS A N 1
ATOM 1125 C CA . LYS A 1 135 ? 14.109 -2.862 12.364 1.00 54.69 135 LYS A CA 1
ATOM 1126 C C . LYS A 1 135 ? 14.089 -1.340 12.617 1.00 54.69 135 LYS A C 1
ATOM 1128 O O . LYS A 1 135 ? 13.474 -0.884 13.576 1.00 54.69 135 LYS A O 1
ATOM 1133 N N . LYS A 1 136 ? 14.718 -0.514 11.765 1.00 50.91 136 LYS A N 1
ATOM 1134 C CA . LYS A 1 136 ? 14.866 0.947 11.982 1.00 50.91 136 LYS A CA 1
ATOM 1135 C C . LYS A 1 136 ? 13.590 1.780 11.740 1.00 50.91 136 LYS A C 1
ATOM 1137 O O . LYS A 1 136 ? 13.576 2.963 12.071 1.00 50.91 136 LYS A O 1
ATOM 1142 N N . LYS A 1 137 ? 12.519 1.200 11.178 1.00 56.56 137 LYS A N 1
ATOM 1143 C CA . LYS A 1 137 ? 11.234 1.882 10.886 1.00 56.56 137 LYS A CA 1
ATOM 1144 C C . LYS A 1 137 ? 10.028 1.068 11.385 1.00 56.56 137 LYS A C 1
ATOM 1146 O O . LYS A 1 137 ? 9.156 0.716 10.591 1.00 56.56 137 LYS A O 1
ATOM 1151 N N . GLY A 1 138 ? 10.021 0.698 12.665 1.00 70.25 138 GLY A N 1
ATOM 1152 C CA . GLY A 1 138 ? 8.959 -0.118 13.267 1.00 70.25 138 GLY A CA 1
ATOM 1153 C C . GLY A 1 138 ? 7.688 0.670 13.610 1.00 70.25 138 GLY A C 1
ATOM 1154 O O . GLY A 1 138 ? 7.755 1.846 13.976 1.00 70.25 138 GLY A O 1
ATOM 1155 N N . TYR A 1 139 ? 6.532 0.001 13.562 1.00 83.44 139 TYR A N 1
ATOM 1156 C CA . TYR A 1 139 ? 5.234 0.579 13.941 1.00 83.44 139 TYR A CA 1
ATOM 1157 C C . TYR A 1 139 ? 5.135 0.983 15.415 1.00 83.44 139 TYR A C 1
ATOM 1159 O O . TYR A 1 139 ? 4.273 1.785 15.753 1.00 83.44 139 TYR A O 1
ATOM 1167 N N . ALA A 1 140 ? 6.047 0.529 16.282 1.00 87.75 140 ALA A N 1
ATOM 1168 C CA . ALA A 1 140 ? 6.122 1.002 17.666 1.00 87.75 140 ALA A CA 1
ATOM 1169 C C . ALA A 1 140 ? 6.339 2.520 17.741 1.00 87.75 140 ALA A C 1
ATOM 1171 O O . ALA A 1 140 ? 5.634 3.219 18.467 1.00 87.75 140 ALA A O 1
ATOM 1172 N N . LYS A 1 141 ? 7.276 3.043 16.939 1.00 89.12 141 LYS A N 1
ATOM 1173 C CA . LYS A 1 141 ? 7.559 4.482 16.892 1.00 89.12 141 LYS A CA 1
ATOM 1174 C C . LYS A 1 141 ? 6.415 5.254 16.238 1.00 89.12 141 LYS A C 1
ATOM 1176 O O . LYS A 1 141 ? 6.053 6.320 16.717 1.00 89.12 141 LYS A O 1
ATOM 1181 N N . GLU A 1 142 ? 5.840 4.705 15.169 1.00 90.94 142 GLU A N 1
ATOM 1182 C CA . GLU A 1 142 ? 4.691 5.298 14.473 1.00 90.94 142 GLU A CA 1
ATOM 1183 C C . GLU A 1 142 ? 3.474 5.416 15.410 1.00 90.94 142 GLU A C 1
ATOM 1185 O O . GLU A 1 142 ? 2.925 6.505 15.561 1.00 90.94 142 GLU A O 1
ATOM 1190 N N . LYS A 1 143 ? 3.136 4.347 16.145 1.00 93.75 143 LYS A N 1
ATOM 1191 C CA . LYS A 1 143 ? 2.097 4.355 17.186 1.00 93.75 143 LYS A CA 1
ATOM 1192 C C . LYS A 1 143 ? 2.381 5.393 18.272 1.00 93.75 143 LYS A C 1
ATOM 1194 O O . LYS A 1 143 ? 1.483 6.144 18.638 1.00 93.75 143 LYS A O 1
ATOM 1199 N N . ALA A 1 144 ? 3.615 5.457 18.777 1.00 93.94 144 ALA A N 1
ATOM 1200 C CA . ALA A 1 144 ? 3.988 6.421 19.812 1.00 93.94 144 ALA A CA 1
ATOM 1201 C C . ALA A 1 144 ? 3.800 7.876 19.348 1.00 93.94 144 ALA A C 1
ATOM 1203 O O . ALA A 1 144 ? 3.311 8.703 20.115 1.00 93.94 144 ALA A O 1
ATOM 1204 N N . ILE A 1 145 ? 4.128 8.176 18.086 1.00 95.12 145 ILE A N 1
ATOM 1205 C CA . ILE A 1 145 ? 3.904 9.497 17.485 1.00 95.12 145 ILE A CA 1
ATOM 1206 C C . ILE A 1 145 ? 2.408 9.802 17.394 1.00 95.12 145 ILE A C 1
ATOM 1208 O O . ILE A 1 145 ? 1.995 10.878 17.816 1.00 95.12 145 ILE A O 1
ATOM 1212 N N . TYR A 1 146 ? 1.586 8.873 16.894 1.00 95.81 146 TYR A N 1
ATOM 1213 C CA . TYR A 1 146 ? 0.139 9.093 16.822 1.00 95.81 146 TYR A CA 1
ATOM 1214 C C . TYR A 1 146 ? -0.478 9.322 18.198 1.00 95.81 146 TYR A C 1
ATOM 1216 O O . TYR A 1 146 ? -1.259 10.255 18.356 1.00 95.81 146 TYR A O 1
ATOM 1224 N N . ASN A 1 147 ? -0.091 8.540 19.205 1.00 95.62 147 ASN A N 1
ATOM 1225 C CA . ASN A 1 147 ? -0.569 8.738 20.570 1.00 95.62 147 ASN A CA 1
ATOM 1226 C C . ASN A 1 147 ? -0.177 10.123 21.098 1.00 95.62 147 ASN A C 1
ATOM 1228 O O . ASN A 1 147 ? -1.032 10.856 21.583 1.00 95.62 147 ASN A O 1
ATOM 1232 N N . PHE A 1 148 ? 1.092 10.513 20.943 1.00 97.12 148 PHE A N 1
ATOM 1233 C CA . PHE A 1 148 ? 1.565 11.830 21.364 1.00 97.12 148 PHE A CA 1
ATOM 1234 C C . PHE A 1 148 ? 0.781 12.962 20.689 1.00 97.12 148 PHE A C 1
ATOM 1236 O O . PHE A 1 148 ? 0.330 13.882 21.366 1.00 97.12 148 PHE A O 1
ATOM 1243 N N . LEU A 1 149 ? 0.587 12.893 19.372 1.00 97.19 149 LEU A N 1
ATOM 1244 C CA . LEU A 1 149 ? -0.126 13.932 18.634 1.00 97.19 149 LEU A CA 1
ATOM 1245 C C . LEU A 1 149 ? -1.609 13.995 19.025 1.00 97.19 149 LEU A C 1
ATOM 1247 O O . LEU A 1 149 ? -2.097 15.084 19.290 1.00 97.19 149 LEU A O 1
ATOM 1251 N N . ASN A 1 150 ? -2.307 12.860 19.135 1.00 96.19 150 ASN A N 1
ATOM 1252 C CA . ASN A 1 150 ? -3.722 12.851 19.534 1.00 96.19 150 ASN A CA 1
ATOM 1253 C C . ASN A 1 150 ? -3.935 13.381 20.964 1.00 96.19 150 ASN A C 1
ATOM 1255 O O . ASN A 1 150 ? -5.004 13.898 21.266 1.00 96.19 150 ASN A O 1
ATOM 1259 N N . THR A 1 151 ? -2.936 13.261 21.845 1.00 95.75 151 THR A N 1
ATOM 1260 C CA . THR A 1 151 ? -2.999 13.800 23.212 1.00 95.75 151 THR A CA 1
ATOM 1261 C C . THR A 1 151 ? -2.686 15.292 23.286 1.00 95.75 151 THR A C 1
ATOM 1263 O O . THR A 1 151 ? -3.282 15.988 24.100 1.00 95.75 151 THR A O 1
ATOM 1266 N N . ASN A 1 152 ? -1.730 15.781 22.493 1.00 96.75 152 ASN A N 1
ATOM 1267 C CA . ASN A 1 152 ? -1.144 17.111 22.701 1.00 96.75 152 ASN A CA 1
ATOM 1268 C C . ASN A 1 152 ? -1.531 18.143 21.637 1.00 96.75 152 ASN A C 1
ATOM 1270 O O . ASN A 1 152 ? -1.235 19.324 21.806 1.00 96.75 152 ASN A O 1
ATOM 1274 N N . LEU A 1 153 ? -2.116 17.720 20.517 1.00 95.19 153 LEU A N 1
ATOM 1275 C CA . LEU A 1 153 ? -2.369 18.595 19.382 1.00 95.19 153 LEU A CA 1
ATOM 1276 C C . LEU A 1 153 ? -3.844 19.010 19.348 1.00 95.19 153 LEU A C 1
ATOM 1278 O O . LEU A 1 153 ? -4.723 18.213 19.031 1.00 95.19 153 LEU A O 1
ATOM 1282 N N . GLU A 1 154 ? -4.107 20.284 19.631 1.00 95.06 154 GLU A N 1
ATOM 1283 C CA . GLU A 1 154 ? -5.438 20.882 19.514 1.00 95.06 154 GLU A CA 1
ATOM 1284 C C . GLU A 1 154 ? -5.693 21.317 18.065 1.00 95.06 154 GLU A C 1
ATOM 1286 O O . GLU A 1 154 ? -5.234 22.363 17.604 1.00 95.06 154 GLU A O 1
ATOM 1291 N N . THR A 1 155 ? -6.396 20.482 17.301 1.00 94.94 155 THR A N 1
ATOM 1292 C CA . THR A 1 155 ? -6.752 20.778 15.909 1.00 94.94 155 THR A CA 1
ATOM 1293 C C . THR A 1 155 ? -8.044 20.090 15.492 1.00 94.94 155 THR A C 1
ATOM 1295 O O . THR A 1 155 ? -8.446 19.079 16.060 1.00 94.94 155 THR A O 1
ATOM 1298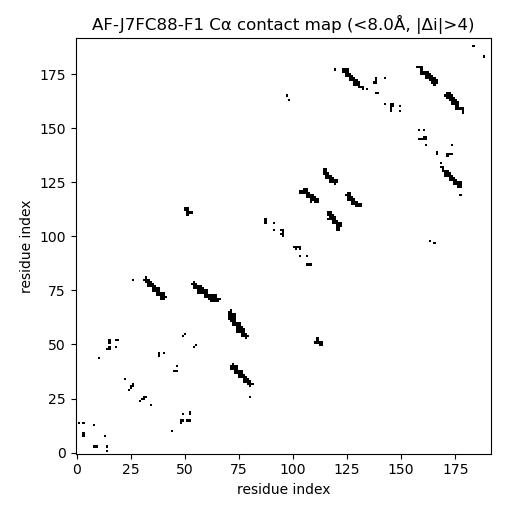 N N . ASN A 1 156 ? -8.638 20.590 14.410 1.00 93.69 156 ASN A N 1
ATOM 1299 C CA . ASN A 1 156 ? -9.725 19.917 13.699 1.00 93.69 156 ASN A CA 1
ATOM 1300 C C . ASN A 1 156 ? -9.215 18.946 12.616 1.00 93.69 156 ASN A C 1
ATOM 1302 O O . ASN A 1 156 ? -9.996 18.161 12.073 1.00 93.69 156 ASN A O 1
ATOM 1306 N N . VAL A 1 157 ? -7.922 18.996 12.268 1.00 94.00 157 VAL A N 1
ATOM 1307 C CA . VAL A 1 157 ? -7.313 18.077 11.297 1.00 94.00 157 VAL A CA 1
ATOM 1308 C C . VAL A 1 157 ? -7.191 16.685 11.913 1.00 94.00 157 VAL A C 1
ATOM 1310 O O . VAL A 1 157 ? -6.417 16.458 12.838 1.00 94.00 157 VAL A O 1
ATOM 1313 N N . LYS A 1 158 ? -7.941 15.727 11.369 1.00 95.25 158 LYS A N 1
ATOM 1314 C CA . LYS A 1 158 ? -7.905 14.343 11.845 1.00 95.25 158 LYS A CA 1
ATOM 1315 C C . LYS A 1 158 ? -6.577 13.676 11.492 1.00 95.25 158 LYS A C 1
ATOM 1317 O O . LYS A 1 158 ? -6.106 13.767 10.360 1.00 95.25 158 LYS A O 1
ATOM 1322 N N . ILE A 1 159 ? -6.034 12.937 12.450 1.00 96.06 159 ILE A N 1
ATOM 1323 C CA . ILE A 1 159 ? -4.893 12.036 12.275 1.00 96.06 159 ILE A CA 1
ATOM 1324 C C . ILE A 1 159 ? -5.289 10.625 12.723 1.00 96.06 159 ILE A C 1
ATOM 1326 O O . ILE A 1 159 ? -6.280 10.477 13.443 1.00 96.06 159 ILE A O 1
ATOM 1330 N N . PRO A 1 160 ? -4.563 9.574 12.300 1.00 96.88 160 PRO A N 1
ATOM 1331 C CA . PRO A 1 160 ? -4.845 8.220 12.756 1.00 96.88 160 PRO A CA 1
ATOM 1332 C C . PRO A 1 160 ? -4.845 8.134 14.284 1.00 96.88 160 PRO A C 1
ATOM 1334 O O . PRO A 1 160 ? -3.882 8.546 14.933 1.00 96.88 160 PRO A O 1
ATOM 1337 N N . ASN A 1 161 ? -5.919 7.584 14.847 1.00 96.62 161 ASN A N 1
ATOM 1338 C CA . ASN A 1 161 ? -6.015 7.242 16.261 1.00 96.62 161 ASN A CA 1
ATOM 1339 C C . ASN A 1 161 ? -5.999 5.717 16.393 1.00 96.62 161 ASN A C 1
ATOM 1341 O O . ASN A 1 161 ? -6.924 5.048 15.937 1.00 96.62 161 ASN A O 1
ATOM 1345 N N . ILE A 1 162 ? -4.910 5.170 16.933 1.00 97.12 162 ILE A N 1
ATOM 1346 C CA . ILE A 1 162 ? -4.651 3.728 16.920 1.00 97.12 162 ILE A CA 1
ATOM 1347 C C . ILE A 1 162 ? -5.522 3.028 17.967 1.00 97.12 162 ILE A C 1
ATOM 1349 O O . ILE A 1 162 ? -5.264 3.141 19.162 1.00 97.12 162 ILE A O 1
ATOM 1353 N N . GLU A 1 163 ? -6.504 2.256 17.503 1.00 96.50 163 GLU A N 1
ATOM 1354 C CA . GLU A 1 163 ? -7.398 1.449 18.348 1.00 96.50 163 GLU A CA 1
ATOM 1355 C C . GLU A 1 163 ? -6.880 0.013 18.504 1.00 96.50 163 GLU A C 1
ATOM 1357 O O . GLU A 1 163 ? -6.962 -0.571 19.583 1.00 96.50 163 GLU A O 1
ATOM 1362 N N . TYR A 1 164 ? -6.269 -0.533 17.450 1.00 96.88 164 TYR A N 1
ATOM 1363 C CA . TYR A 1 164 ? -5.741 -1.896 17.429 1.00 96.88 164 TYR A CA 1
ATOM 1364 C C . TYR A 1 164 ? -4.253 -1.878 17.113 1.00 96.88 164 TYR A C 1
ATOM 1366 O O . TYR A 1 164 ? -3.793 -1.170 16.216 1.00 96.88 164 TYR A O 1
ATOM 1374 N N . SER A 1 165 ? -3.464 -2.668 17.836 1.00 95.31 165 SER A N 1
ATOM 1375 C CA . SER A 1 165 ? -2.048 -2.811 17.515 1.00 95.31 165 SER A CA 1
ATOM 1376 C C . SER A 1 165 ? -1.506 -4.161 17.937 1.00 95.31 165 SER A C 1
ATOM 1378 O O . SER A 1 165 ? -1.651 -4.536 19.098 1.00 95.31 165 SER A O 1
ATOM 1380 N N . TYR A 1 166 ? -0.789 -4.808 17.031 1.00 93.12 166 TYR A N 1
ATOM 1381 C CA . TYR A 1 166 ? 0.053 -5.961 17.313 1.00 93.12 166 TYR A CA 1
ATOM 1382 C C . TYR A 1 166 ? 1.452 -5.650 16.788 1.00 93.12 166 TYR A C 1
ATOM 1384 O O . TYR A 1 166 ? 1.592 -5.220 15.646 1.00 93.12 166 TYR A O 1
ATOM 1392 N N . ILE A 1 167 ? 2.488 -5.780 17.613 1.00 90.25 167 ILE A N 1
ATOM 1393 C CA . ILE A 1 167 ? 3.852 -5.404 17.228 1.00 90.25 167 ILE A CA 1
ATOM 1394 C C . ILE A 1 167 ? 4.807 -6.483 17.721 1.00 90.25 167 ILE A C 1
ATOM 1396 O O . ILE A 1 167 ? 4.938 -6.700 18.922 1.00 90.25 167 ILE A O 1
ATOM 1400 N N . SER A 1 168 ? 5.488 -7.118 16.775 1.00 84.50 168 SER A N 1
ATOM 1401 C CA . SER A 1 168 ? 6.557 -8.088 16.992 1.00 84.50 168 SER A CA 1
ATOM 1402 C C . SER A 1 168 ? 7.710 -7.823 16.017 1.00 84.50 168 SER A C 1
ATOM 1404 O O . SER A 1 168 ? 7.598 -6.972 15.127 1.00 84.50 168 SER A O 1
ATOM 1406 N N . ASP A 1 169 ? 8.809 -8.562 16.176 1.00 74.69 169 ASP A N 1
ATOM 1407 C CA . ASP A 1 169 ? 9.973 -8.482 15.285 1.00 74.69 169 ASP A CA 1
ATOM 1408 C C . ASP A 1 169 ? 9.665 -8.946 13.851 1.00 74.69 169 ASP A C 1
ATOM 1410 O O . ASP A 1 169 ? 10.287 -8.458 12.907 1.00 74.69 169 ASP A O 1
ATOM 1414 N N . GLU A 1 170 ? 8.704 -9.857 13.681 1.00 74.06 170 GLU A N 1
ATOM 1415 C CA . GLU A 1 170 ? 8.374 -10.473 12.388 1.00 74.06 170 GLU A CA 1
ATOM 1416 C C . GLU A 1 170 ? 7.142 -9.845 11.730 1.00 74.06 170 GLU A C 1
ATOM 1418 O O . GLU A 1 170 ? 7.054 -9.758 10.506 1.00 74.06 170 GLU A O 1
ATOM 1423 N N . LEU A 1 171 ? 6.194 -9.374 12.542 1.00 81.75 171 LEU A N 1
ATOM 1424 C CA . LEU A 1 171 ? 4.921 -8.837 12.081 1.00 81.75 171 LEU A CA 1
ATOM 1425 C C . LEU A 1 171 ? 4.493 -7.647 12.931 1.00 81.75 171 LEU A C 1
ATOM 1427 O O . LEU A 1 171 ? 4.469 -7.701 14.162 1.00 81.75 171 LEU A O 1
ATOM 1431 N N . SER A 1 172 ? 4.089 -6.575 12.260 1.00 89.62 172 SER A N 1
ATOM 1432 C CA . SER A 1 172 ? 3.459 -5.427 12.903 1.00 89.62 172 SER A CA 1
ATOM 1433 C C . SER A 1 172 ? 2.168 -5.048 12.185 1.00 89.62 172 SER A C 1
ATOM 1435 O O . SER A 1 172 ? 2.144 -4.944 10.958 1.00 89.62 172 SER A O 1
ATOM 1437 N N . ILE A 1 173 ? 1.114 -4.809 12.961 1.00 92.94 173 ILE A N 1
ATOM 1438 C CA . ILE A 1 173 ? -0.223 -4.416 12.518 1.00 92.94 173 ILE A CA 1
ATOM 1439 C C . ILE A 1 173 ? -0.670 -3.201 13.335 1.00 92.94 173 ILE A C 1
ATOM 1441 O O . ILE A 1 173 ? -0.574 -3.203 14.563 1.00 92.94 173 ILE A O 1
ATOM 1445 N N . LEU A 1 174 ? -1.179 -2.175 12.655 1.00 95.31 174 LEU A N 1
ATOM 1446 C CA . LEU A 1 174 ? -1.878 -1.040 13.261 1.00 95.31 174 LEU A CA 1
ATOM 1447 C C . LEU A 1 174 ? -3.278 -0.932 12.658 1.00 95.31 174 LEU A C 1
ATOM 1449 O O . LEU A 1 174 ? -3.410 -0.945 11.437 1.00 95.31 174 LEU A O 1
ATOM 1453 N N . GLY A 1 175 ? -4.293 -0.799 13.505 1.00 97.00 175 GLY A N 1
ATOM 1454 C CA . GLY A 1 175 ? -5.690 -0.607 13.129 1.00 97.00 175 GLY A CA 1
ATOM 1455 C C . GLY A 1 175 ? -6.244 0.698 13.696 1.00 97.00 175 GLY A C 1
ATOM 1456 O O . GLY A 1 175 ? -6.046 1.001 14.874 1.00 97.00 175 GLY A O 1
ATOM 1457 N N . TYR A 1 176 ? -6.920 1.478 12.859 1.00 97.50 176 TYR A N 1
ATOM 1458 C CA . TYR A 1 176 ? -7.557 2.747 13.227 1.00 97.50 176 TYR A CA 1
ATOM 1459 C C . TYR A 1 176 ? -8.752 3.030 12.316 1.00 97.50 176 TYR A C 1
ATOM 1461 O O . TYR A 1 176 ? -8.804 2.515 11.202 1.00 97.50 176 TYR A O 1
ATOM 1469 N N . LYS A 1 177 ? -9.711 3.851 12.755 1.00 97.62 177 LYS A N 1
ATOM 1470 C CA . LYS A 1 177 ? -10.845 4.243 11.902 1.00 97.62 177 LYS A CA 1
ATOM 1471 C C . LYS A 1 177 ? -10.380 5.022 10.676 1.00 97.62 177 LYS A C 1
ATOM 1473 O O . LYS A 1 177 ? -9.520 5.899 10.772 1.00 97.62 177 LYS A O 1
ATOM 1478 N N . GLU A 1 178 ? -10.970 4.727 9.526 1.00 97.12 178 GLU A N 1
ATOM 1479 C CA . GLU A 1 178 ? -10.678 5.413 8.277 1.00 97.12 178 GLU A CA 1
ATOM 1480 C C . GLU A 1 178 ? -10.979 6.908 8.389 1.00 97.12 178 GLU A C 1
ATOM 1482 O O . GLU A 1 178 ? -12.079 7.341 8.744 1.00 97.12 178 GLU A O 1
ATOM 1487 N N . ILE A 1 179 ? -9.991 7.716 8.012 1.00 96.00 179 ILE A N 1
ATOM 1488 C CA . ILE A 1 179 ? -10.172 9.151 7.850 1.00 96.00 179 ILE A CA 1
ATOM 1489 C C . ILE A 1 179 ? -10.775 9.374 6.469 1.00 96.00 179 ILE A C 1
ATOM 1491 O O . ILE A 1 179 ? -10.072 9.392 5.461 1.00 96.00 179 ILE A O 1
ATOM 1495 N N . LYS A 1 180 ? -12.099 9.521 6.432 1.00 93.81 180 LYS A N 1
ATOM 1496 C CA . LYS A 1 180 ? -12.837 9.788 5.197 1.00 93.81 180 LYS A CA 1
ATOM 1497 C C . LYS A 1 180 ? -12.432 11.144 4.613 1.00 93.81 180 LYS A C 1
ATOM 1499 O O . LYS A 1 180 ? -12.318 12.134 5.338 1.00 93.81 180 LYS A O 1
ATOM 1504 N N . GLY A 1 181 ? -12.277 11.191 3.297 1.00 91.81 181 GLY A N 1
ATOM 1505 C CA . GLY A 1 181 ? -11.985 12.410 2.556 1.00 91.81 181 GLY A CA 1
ATOM 1506 C C . GLY A 1 181 ? -11.472 12.112 1.154 1.00 91.81 181 GLY A C 1
ATOM 1507 O O . GLY A 1 181 ? -11.294 10.958 0.768 1.00 91.81 181 GLY A O 1
ATOM 1508 N N . THR A 1 182 ? -11.211 13.173 0.400 1.00 89.12 182 THR A N 1
ATOM 1509 C CA . THR A 1 182 ? -10.565 13.085 -0.910 1.00 89.12 182 THR A CA 1
ATOM 1510 C C . THR A 1 182 ? -9.114 13.504 -0.750 1.00 89.12 182 THR A C 1
ATOM 1512 O O . THR A 1 182 ? -8.839 14.585 -0.229 1.00 89.12 182 THR A O 1
ATOM 1515 N N . PHE A 1 183 ? -8.175 12.661 -1.186 1.00 87.19 183 PHE A N 1
ATOM 1516 C CA . PHE A 1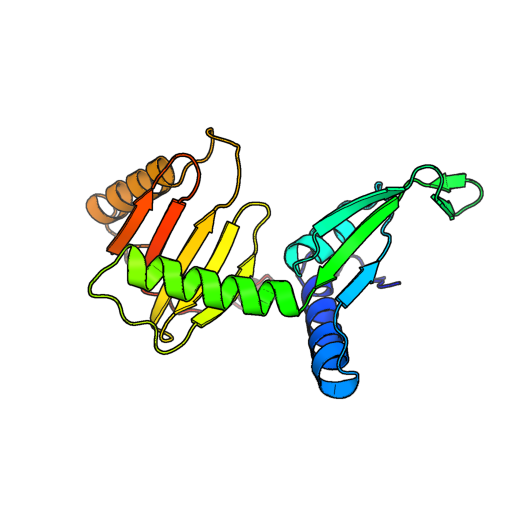 183 ? -6.767 13.053 -1.207 1.00 87.19 183 PHE A CA 1
ATOM 1517 C C . PHE A 1 183 ? -6.582 14.301 -2.068 1.00 87.19 183 PHE A C 1
ATOM 1519 O O . PHE A 1 183 ? -7.108 14.378 -3.179 1.00 87.19 183 PHE A O 1
ATOM 1526 N N . LEU A 1 184 ? -5.808 15.259 -1.558 1.00 87.19 184 LEU A N 1
ATOM 1527 C CA . LEU A 1 184 ? -5.461 16.457 -2.305 1.00 87.19 184 LEU A CA 1
ATOM 1528 C C . LEU A 1 184 ? -4.699 16.064 -3.574 1.00 87.19 184 LEU A C 1
ATOM 1530 O O . LEU A 1 184 ? -3.670 15.387 -3.513 1.00 87.19 184 LEU A O 1
ATOM 1534 N N . THR A 1 185 ? -5.199 16.513 -4.719 1.00 84.94 185 THR A N 1
ATOM 1535 C CA . THR A 1 185 ? -4.507 16.418 -6.005 1.00 84.94 185 THR A CA 1
ATOM 1536 C C . THR A 1 185 ? -4.045 17.807 -6.445 1.00 84.94 185 THR A C 1
ATOM 1538 O O . THR A 1 185 ? -4.620 18.804 -5.998 1.00 84.94 185 THR A O 1
ATOM 1541 N N . PRO A 1 186 ? -3.026 17.911 -7.321 1.00 84.44 186 PRO A N 1
ATOM 1542 C CA . PRO A 1 186 ? -2.638 19.192 -7.911 1.00 84.44 186 PRO A CA 1
ATOM 1543 C C . PRO A 1 186 ? -3.822 19.935 -8.537 1.00 84.44 186 PRO A C 1
ATOM 1545 O O . PRO A 1 186 ? -3.920 21.150 -8.419 1.00 84.44 186 PRO A O 1
ATOM 1548 N N . GLU A 1 187 ? -4.744 19.193 -9.151 1.00 88.50 187 GLU A N 1
ATOM 1549 C CA . GLU A 1 187 ? -5.953 19.734 -9.760 1.00 88.50 187 GLU A CA 1
ATOM 1550 C C . GLU A 1 187 ? -6.885 20.351 -8.704 1.00 88.50 187 GLU A C 1
ATOM 1552 O O . GLU A 1 187 ? -7.269 21.507 -8.855 1.00 88.50 187 GLU A O 1
ATOM 1557 N N . ILE A 1 188 ? -7.172 19.644 -7.598 1.00 87.19 188 ILE A N 1
ATOM 1558 C CA . ILE A 1 188 ? -7.991 20.181 -6.493 1.00 87.19 188 ILE A CA 1
ATOM 1559 C C . ILE A 1 188 ? -7.342 21.438 -5.909 1.00 87.19 188 ILE A C 1
ATOM 1561 O O . ILE A 1 188 ? -8.018 22.447 -5.729 1.00 87.19 188 ILE A O 1
ATOM 1565 N N . TYR A 1 189 ? -6.031 21.394 -5.654 1.00 82.81 189 TYR A N 1
ATOM 1566 C CA . TYR A 1 189 ? -5.298 22.521 -5.080 1.00 82.81 189 TYR A CA 1
ATOM 1567 C C . TYR A 1 189 ? -5.350 23.764 -5.974 1.00 82.81 189 TYR A C 1
ATOM 1569 O O . TYR A 1 189 ? -5.517 24.867 -5.478 1.00 82.81 189 TYR A O 1
ATOM 1577 N N . SER A 1 190 ? -5.248 23.590 -7.296 1.00 84.00 190 SER A N 1
ATOM 1578 C CA . SER A 1 190 ? -5.321 24.704 -8.251 1.00 84.00 190 SER A CA 1
ATOM 1579 C C . SER A 1 190 ? -6.707 25.350 -8.371 1.00 84.00 190 SER A C 1
ATOM 1581 O O . SER A 1 190 ? -6.823 26.419 -8.964 1.00 84.00 190 SER A O 1
ATOM 1583 N N . THR A 1 191 ? -7.748 24.700 -7.841 1.00 86.56 191 THR A N 1
ATOM 1584 C CA . THR A 1 191 ? -9.145 25.169 -7.880 1.00 86.56 191 THR A CA 1
ATOM 1585 C C . THR A 1 191 ? -9.669 25.691 -6.538 1.00 86.56 191 THR A C 1
ATOM 1587 O O . THR A 1 191 ? -10.830 26.092 -6.472 1.00 86.56 191 THR A O 1
ATOM 1590 N N . MET A 1 192 ? -8.848 25.645 -5.483 1.00 79.00 192 MET A N 1
ATOM 1591 C CA . MET A 1 192 ? -9.135 26.211 -4.156 1.00 79.00 192 MET A CA 1
ATOM 1592 C C . MET A 1 192 ? -8.705 27.674 -4.086 1.00 79.00 192 MET A C 1
ATOM 1594 O O . MET A 1 192 ? -9.448 28.451 -3.449 1.00 79.00 192 MET A O 1
#

Nearest PDB structures (foldseek):
  6ch4-assembly3_C  TM=9.688E-01  e=9.385E-17  Staphylococcus aureus
  5iqi-assembly3_C  TM=9.685E-01  e=1.423E-16  Staphylococcus aureus
  5iqg-assembly1_A  TM=9.693E-01  e=1.701E-16  Staphylococcus aureus
  6cgd-assembly1_A  TM=9.654E-01  e=1.510E-16  Staphylococcus aureus
  6cgd-assembly3_C  TM=9.619E-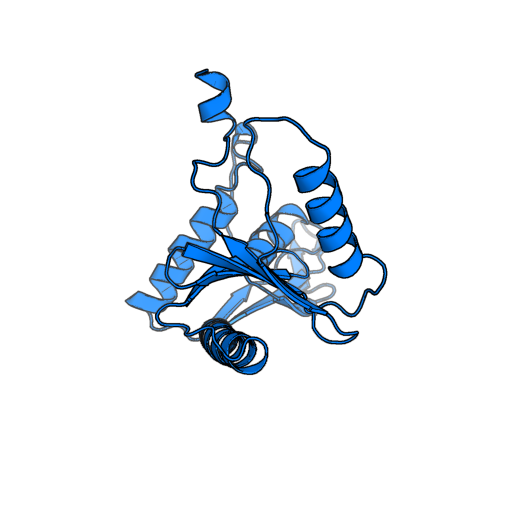01  e=4.148E-16  Staphylococcus aureus

pLDDT: mean 87.98, std 9.56, range [50.91, 97.88]

Radius of gyration: 19.47 Å; Cα contacts (8 Å, |Δi|>4): 256; chains: 1; bounding box: 41×42×53 Å